Protein AF-A0A7S2JY33-F1 (afdb_monomer_lite)

pLDDT: mean 78.97, std 14.33, range [40.31, 98.12]

Sequence (262 aa):
VSPFSGVVLLSASGQREHLEPSTPASWEGSLAGTAASGVLSAPPLSSSAGCVPLVQDSLKGRVLLAPRGSCSVAQQALDAQAAGAVGLVAIDAADAVPPKVLPLDPGLEAPRIPAFLVGADAGMALYDRVLAGEEVQAELSWAPLEIWDRRGSISVRNAGRAALAWSAEGLYAAAWPGSGAAAEPELEWATMADDSEITSFRASRANDEHVQKRLPFIFPFFGQEFEDVSISSNGYLTFDTGYEGAFVNQGIPSTAGPKGVV

Secondary structure (DSSP, 8-state):
-----EEEEE-TT--EEEESSEEEBTTGGGSSSSEEEEEEEPPPGGGTTTTSPPPTTTTTT-EEEEE--SS-HHHHHHHHHHTT-SEEEEEPSS--SSPPPBPPPTTSPPPSS-EEEE-HHHHHHHHHHHHTT---EEEEE-PPEEEEETTEEEEE---SSS------SS-SEEE-TTS-PPPPPP-------GGG----S-TT--TT-EEEEEEEEEEEETTEEEEEEEEETTS-EE--SS-----S--PSS-SSSSPSB-

Structure (mmCIF, N/CA/C/O backbone):
data_AF-A0A7S2JY33-F1
#
_entry.id   AF-A0A7S2JY33-F1
#
loop_
_atom_site.group_PDB
_atom_site.id
_atom_site.type_symbol
_atom_site.label_atom_id
_atom_site.label_alt_id
_atom_site.label_comp_id
_atom_site.label_asym_id
_atom_site.label_entity_id
_atom_site.label_seq_id
_atom_site.pdbx_PDB_ins_code
_atom_site.Cartn_x
_atom_site.Cartn_y
_atom_site.Cartn_z
_atom_site.occupancy
_atom_site.B_iso_or_equiv
_atom_site.auth_seq_id
_atom_site.auth_comp_id
_atom_site.auth_asym_id
_atom_site.auth_atom_id
_atom_site.pdbx_PDB_model_num
ATOM 1 N N . VAL A 1 1 ? 4.221 -16.881 -2.965 1.00 40.31 1 VAL A N 1
ATOM 2 C CA . VAL A 1 1 ? 3.829 -15.642 -2.255 1.00 40.31 1 VAL A CA 1
ATOM 3 C C . VAL A 1 1 ? 3.230 -14.719 -3.301 1.00 40.31 1 VAL A C 1
ATOM 5 O O . VAL A 1 1 ? 3.843 -14.580 -4.351 1.00 40.31 1 VAL A O 1
ATOM 8 N N . SER A 1 2 ? 1.992 -14.255 -3.111 1.00 40.44 2 SER A N 1
ATOM 9 C CA . SER A 1 2 ? 1.303 -13.437 -4.120 1.00 40.44 2 SER A CA 1
ATOM 10 C C . SER A 1 2 ? 1.897 -12.020 -4.116 1.00 40.44 2 SER A C 1
ATOM 12 O O . SER A 1 2 ? 1.997 -11.446 -3.031 1.00 40.44 2 SER A O 1
ATOM 14 N N . PRO A 1 3 ? 2.307 -11.462 -5.269 1.00 52.84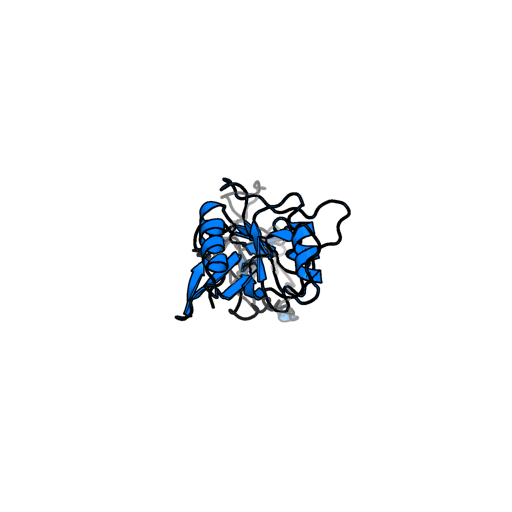 3 PRO A N 1
ATOM 15 C CA . PRO A 1 3 ? 2.913 -10.138 -5.376 1.00 52.84 3 PRO A CA 1
ATOM 16 C C . PRO A 1 3 ? 1.845 -9.042 -5.320 1.00 52.84 3 PRO A C 1
ATOM 18 O O . PRO A 1 3 ? 1.580 -8.375 -6.317 1.00 52.84 3 PRO A O 1
ATOM 21 N N . PHE A 1 4 ? 1.156 -8.898 -4.191 1.00 58.06 4 PHE A N 1
ATOM 22 C CA . PHE A 1 4 ? 0.106 -7.892 -4.066 1.00 58.06 4 PHE A CA 1
ATOM 23 C C . PHE A 1 4 ? 0.599 -6.675 -3.289 1.00 58.06 4 PHE A C 1
ATOM 25 O O . PHE A 1 4 ? 1.331 -6.799 -2.309 1.00 58.06 4 PHE A O 1
ATOM 32 N N . SER A 1 5 ? 0.153 -5.503 -3.731 1.00 69.69 5 SER A N 1
ATOM 33 C CA . SER A 1 5 ? 0.064 -4.309 -2.899 1.00 69.69 5 SER A CA 1
ATOM 34 C C . SER A 1 5 ? -1.418 -4.089 -2.612 1.00 69.69 5 SER A C 1
ATOM 36 O O . SER A 1 5 ? -2.229 -4.267 -3.522 1.00 69.69 5 SER A O 1
ATOM 38 N N . GLY A 1 6 ? -1.771 -3.804 -1.360 1.00 82.06 6 GLY A N 1
ATOM 39 C CA . GLY A 1 6 ? -3.163 -3.707 -0.921 1.00 82.06 6 GLY A CA 1
ATOM 40 C C . GLY A 1 6 ? -3.440 -4.437 0.389 1.00 82.06 6 GLY A C 1
ATOM 41 O O . GLY A 1 6 ? -2.522 -4.777 1.143 1.00 82.06 6 GLY A O 1
ATOM 42 N N . VAL A 1 7 ? -4.724 -4.690 0.636 1.00 87.19 7 VAL A N 1
ATOM 43 C CA . VAL A 1 7 ? -5.223 -5.389 1.828 1.00 87.19 7 VAL A CA 1
ATOM 44 C C . VAL A 1 7 ? -5.711 -6.784 1.442 1.00 87.19 7 VAL A C 1
ATOM 46 O O . VAL A 1 7 ? -6.543 -6.937 0.549 1.00 87.19 7 VAL A O 1
ATOM 49 N N . VAL A 1 8 ? -5.216 -7.809 2.134 1.00 88.12 8 VAL A N 1
ATOM 50 C CA . VAL A 1 8 ? -5.680 -9.197 1.998 1.00 88.12 8 VAL A CA 1
ATOM 51 C C . VAL A 1 8 ? -6.229 -9.688 3.324 1.00 88.12 8 VAL A C 1
ATOM 53 O O . VAL A 1 8 ? -5.592 -9.546 4.364 1.00 88.12 8 VAL A O 1
ATOM 56 N N . LEU A 1 9 ? -7.403 -10.302 3.271 1.00 89.44 9 LEU A N 1
ATOM 57 C CA . LEU A 1 9 ? -8.039 -10.986 4.383 1.00 89.44 9 LEU A CA 1
ATOM 58 C C . LEU A 1 9 ? -7.676 -12.469 4.337 1.00 89.44 9 LEU A C 1
ATOM 60 O O . LEU A 1 9 ? -7.688 -13.106 3.280 1.00 89.44 9 LEU A O 1
ATOM 64 N N . LEU A 1 10 ? -7.361 -13.023 5.500 1.00 86.31 10 LEU A N 1
ATOM 65 C CA . LEU A 1 10 ? -7.087 -14.437 5.704 1.00 86.31 10 LEU A CA 1
ATOM 66 C C . LEU A 1 10 ? -8.246 -15.032 6.501 1.00 86.31 10 LEU A C 1
ATOM 68 O O . LEU A 1 10 ? -8.455 -14.692 7.665 1.00 86.31 10 LEU A O 1
ATOM 72 N N . SER A 1 11 ? -9.002 -15.928 5.868 1.00 73.94 11 SER A N 1
ATOM 73 C CA . SER A 1 11 ? -10.021 -16.710 6.573 1.00 73.94 11 SER A CA 1
ATOM 74 C C . SER A 1 11 ? -9.378 -17.739 7.508 1.00 73.94 11 SER A C 1
ATOM 76 O O . SER A 1 11 ? -8.235 -18.155 7.303 1.00 73.94 11 SER A O 1
ATOM 78 N N . ALA A 1 12 ? -10.153 -18.259 8.464 1.00 71.38 12 ALA A N 1
ATOM 79 C CA . ALA A 1 12 ? -9.728 -19.365 9.329 1.00 71.38 12 ALA A CA 1
ATOM 80 C C . ALA A 1 12 ? -9.315 -20.636 8.552 1.00 71.38 12 ALA A C 1
ATOM 82 O O . ALA A 1 12 ? -8.543 -21.448 9.052 1.00 71.38 12 ALA A O 1
ATOM 83 N N . SER A 1 13 ? -9.803 -20.801 7.315 1.00 73.12 13 SER A N 1
ATOM 84 C CA . SER A 1 13 ? -9.448 -21.916 6.423 1.00 73.12 13 SER A CA 1
ATOM 85 C C . SER A 1 13 ? -8.157 -21.691 5.620 1.00 73.12 13 SER A C 1
ATOM 87 O O . SER A 1 13 ? -7.746 -22.559 4.853 1.00 73.12 13 SER A O 1
ATOM 89 N N . GLY A 1 14 ? -7.526 -20.520 5.758 1.00 69.38 14 GLY A N 1
ATOM 90 C CA . GLY A 1 14 ? -6.346 -20.124 4.988 1.00 69.38 14 GLY A CA 1
ATOM 91 C C . GLY A 1 14 ? -6.652 -19.581 3.588 1.00 69.38 14 GLY A C 1
ATOM 92 O O . GLY A 1 14 ? -5.720 -19.219 2.868 1.00 69.38 14 GLY A O 1
ATOM 93 N N . GLN A 1 15 ? -7.928 -19.485 3.188 1.00 75.88 15 GLN A N 1
ATOM 94 C CA . GLN A 1 15 ? -8.296 -18.773 1.960 1.00 75.88 15 GLN A CA 1
ATOM 95 C C . GLN A 1 15 ? -7.958 -17.285 2.071 1.00 75.88 15 GLN A C 1
ATOM 97 O O . GLN A 1 15 ? -8.225 -16.660 3.101 1.00 75.88 15 GLN A O 1
ATOM 102 N N . ARG A 1 16 ? -7.384 -16.758 0.985 1.00 80.50 16 ARG A N 1
ATOM 103 C CA . ARG A 1 16 ? -7.005 -15.358 0.794 1.00 80.50 16 ARG A CA 1
ATOM 104 C C . ARG A 1 16 ? -8.086 -14.637 -0.004 1.00 80.50 16 ARG A C 1
ATOM 106 O O . ARG A 1 16 ? -8.400 -15.062 -1.113 1.00 80.50 16 ARG A O 1
ATOM 113 N N . GLU A 1 17 ? -8.599 -13.544 0.539 1.00 84.50 17 GLU A N 1
ATOM 114 C CA . GLU A 1 17 ? -9.554 -12.648 -0.117 1.00 84.50 17 GLU A CA 1
ATOM 115 C C . GLU A 1 17 ? -8.919 -11.260 -0.239 1.00 84.50 17 GLU A C 1
ATOM 117 O O . GLU A 1 17 ? -8.452 -10.700 0.748 1.00 84.50 17 GLU A O 1
ATOM 122 N N . HIS A 1 18 ? -8.858 -10.708 -1.449 1.00 82.38 18 HIS A N 1
ATOM 123 C CA . HIS A 1 18 ? -8.354 -9.351 -1.661 1.00 82.38 18 HIS A CA 1
ATOM 124 C C . HIS A 1 18 ? -9.473 -8.344 -1.404 1.00 82.38 18 HIS A C 1
ATOM 126 O O . HIS A 1 18 ? -10.561 -8.481 -1.962 1.00 82.38 18 HIS A O 1
ATOM 132 N N . LEU A 1 19 ? -9.197 -7.334 -0.581 1.00 84.50 19 LEU A N 1
ATOM 133 C CA . LEU A 1 19 ? -10.152 -6.277 -0.283 1.00 84.50 19 LEU A CA 1
ATOM 134 C C . LEU A 1 19 ? -9.947 -5.125 -1.266 1.00 84.50 19 LEU A C 1
ATOM 136 O O . LEU A 1 19 ? -8.990 -4.363 -1.154 1.00 84.50 19 LEU A O 1
ATOM 140 N N . GLU A 1 20 ? -10.849 -5.036 -2.237 1.00 75.44 20 GLU A N 1
ATOM 141 C CA . GLU A 1 20 ? -10.688 -4.211 -3.430 1.00 75.44 20 GLU A CA 1
ATOM 142 C C . GLU A 1 20 ? -11.884 -3.260 -3.635 1.00 75.44 20 GLU A C 1
ATOM 144 O O . GLU A 1 20 ? -13.029 -3.696 -3.495 1.00 75.44 20 GLU A O 1
ATOM 149 N N . PRO A 1 21 ? -11.661 -1.977 -3.993 1.00 75.81 21 PRO A N 1
ATOM 150 C CA . PRO A 1 21 ? -10.363 -1.320 -4.136 1.00 75.81 21 PRO A CA 1
ATOM 151 C C . PRO A 1 21 ? -9.684 -1.013 -2.809 1.00 75.81 21 PRO A C 1
ATOM 153 O O . PRO A 1 21 ? -10.345 -0.576 -1.874 1.00 75.81 21 PRO A O 1
ATOM 156 N N . SER A 1 22 ? -8.359 -1.178 -2.767 1.00 82.56 22 SER A N 1
ATOM 157 C CA . SER A 1 22 ? -7.495 -0.714 -1.679 1.00 82.56 22 SER A CA 1
ATOM 158 C C . SER A 1 22 ? -6.464 0.302 -2.187 1.00 82.56 22 SER A C 1
ATOM 160 O O . SER A 1 22 ? -5.713 0.048 -3.125 1.00 82.56 22 SER A O 1
ATOM 162 N N . THR A 1 23 ? -6.437 1.495 -1.585 1.00 85.75 23 THR A N 1
ATOM 163 C CA . THR A 1 23 ? -5.511 2.581 -1.951 1.00 85.75 23 THR A CA 1
ATOM 164 C C . THR A 1 23 ? -4.565 2.885 -0.795 1.00 85.75 23 THR A C 1
ATOM 166 O O . THR A 1 23 ? -5.047 3.246 0.279 1.00 85.75 23 THR A O 1
ATOM 169 N N . PRO A 1 24 ? -3.238 2.768 -0.980 1.00 87.50 24 PRO A N 1
ATOM 170 C CA . PRO A 1 24 ? -2.278 3.069 0.074 1.00 87.50 24 PRO A CA 1
ATOM 171 C C . PRO A 1 24 ? -2.268 4.558 0.419 1.00 87.50 24 PRO A C 1
ATOM 173 O O . PRO A 1 24 ? -2.564 5.420 -0.419 1.00 87.50 24 PRO A O 1
ATOM 176 N N . ALA A 1 25 ? -1.865 4.866 1.646 1.00 89.62 25 ALA A N 1
ATOM 177 C CA . ALA A 1 25 ? -1.633 6.234 2.060 1.00 89.62 25 ALA A CA 1
ATOM 178 C C . ALA A 1 25 ? -0.378 6.862 1.446 1.00 89.62 25 ALA A C 1
ATOM 180 O O . ALA A 1 25 ? 0.572 6.188 1.046 1.00 89.62 25 ALA A O 1
ATOM 181 N N . SER A 1 26 ? -0.350 8.193 1.363 1.00 87.75 26 SER A N 1
ATOM 182 C CA . SER A 1 26 ? 0.774 8.902 0.741 1.00 87.75 26 SER A CA 1
ATOM 183 C C . SER A 1 26 ? 2.081 8.770 1.529 1.00 87.75 26 SER A C 1
ATOM 185 O O . SER A 1 26 ? 3.147 9.013 0.973 1.00 87.75 26 SER A O 1
ATOM 187 N N . TRP A 1 27 ? 2.016 8.412 2.816 1.00 88.56 27 TRP A N 1
ATOM 188 C CA . TRP A 1 27 ? 3.192 8.247 3.676 1.00 88.56 27 TRP A CA 1
ATOM 189 C C . TRP A 1 27 ? 3.783 6.830 3.656 1.00 88.56 27 TRP A C 1
ATOM 191 O O . TRP A 1 27 ? 4.872 6.644 4.197 1.00 88.56 27 TRP A O 1
ATOM 201 N N . GLU A 1 28 ? 3.152 5.851 2.991 1.00 85.44 28 GLU A N 1
ATOM 202 C CA . GLU A 1 28 ? 3.646 4.460 2.933 1.00 85.44 28 GLU A CA 1
ATOM 203 C C . GLU A 1 28 ? 5.092 4.361 2.426 1.00 85.44 28 GLU A C 1
ATOM 205 O O . GLU A 1 28 ? 5.865 3.525 2.881 1.00 85.44 28 GLU A O 1
ATOM 210 N N . GLY A 1 29 ? 5.488 5.245 1.503 1.00 78.94 29 GLY A N 1
ATOM 211 C CA . GLY A 1 29 ? 6.852 5.286 0.964 1.00 78.94 29 GLY A CA 1
ATOM 212 C C . GLY A 1 29 ? 7.935 5.647 1.989 1.00 78.94 29 GLY A C 1
ATOM 213 O O . GLY A 1 29 ? 9.113 5.497 1.690 1.00 78.94 29 GLY A O 1
ATOM 214 N N . SER A 1 30 ? 7.551 6.123 3.176 1.00 83.38 30 SER A N 1
ATOM 215 C CA . SER A 1 30 ? 8.470 6.473 4.267 1.00 83.38 30 SER A CA 1
ATOM 216 C C . SER A 1 30 ? 8.556 5.407 5.364 1.00 83.38 30 SER A C 1
ATOM 218 O O . SER A 1 30 ? 9.368 5.535 6.281 1.00 83.38 30 SER A O 1
ATOM 220 N N . LEU A 1 31 ? 7.725 4.363 5.290 1.00 86.81 31 LEU A N 1
ATOM 221 C CA . LEU A 1 31 ? 7.658 3.331 6.316 1.00 86.81 31 LEU A CA 1
ATOM 222 C C . LEU A 1 31 ? 8.830 2.356 6.216 1.00 86.81 31 LEU A C 1
ATOM 224 O O . LEU A 1 31 ? 9.295 2.008 5.132 1.00 86.81 31 LEU A O 1
ATOM 228 N N . ALA A 1 32 ? 9.272 1.867 7.373 1.00 83.00 32 ALA A N 1
ATOM 229 C CA . ALA A 1 32 ? 10.214 0.762 7.435 1.00 83.00 32 ALA A CA 1
ATOM 230 C C . ALA A 1 32 ? 9.501 -0.564 7.126 1.00 83.00 32 ALA A C 1
ATOM 232 O O . ALA A 1 32 ? 8.416 -0.829 7.641 1.00 83.00 32 ALA A O 1
ATOM 233 N N . GLY A 1 33 ? 10.144 -1.423 6.335 1.00 83.69 33 GLY A N 1
ATOM 234 C CA . GLY A 1 33 ? 9.564 -2.695 5.906 1.00 83.69 33 GLY A CA 1
ATOM 235 C C . GLY A 1 33 ? 8.610 -2.540 4.722 1.00 83.69 33 GLY A C 1
ATOM 236 O O . GLY A 1 33 ? 8.590 -1.513 4.049 1.00 83.69 33 GLY A O 1
ATOM 237 N N . THR A 1 34 ? 7.864 -3.603 4.432 1.00 82.25 34 THR A N 1
ATOM 238 C CA . THR A 1 34 ? 7.032 -3.704 3.220 1.00 82.25 34 THR A CA 1
ATOM 239 C C . THR A 1 34 ? 5.663 -4.339 3.442 1.00 82.25 34 THR A C 1
ATOM 241 O O . THR A 1 34 ? 4.834 -4.341 2.529 1.00 82.25 34 THR A O 1
ATOM 244 N N . ALA A 1 35 ? 5.429 -4.893 4.632 1.00 87.56 35 ALA A N 1
ATOM 245 C CA . ALA A 1 35 ? 4.169 -5.507 5.002 1.00 87.56 35 ALA A CA 1
ATOM 246 C C . ALA A 1 35 ? 3.955 -5.483 6.522 1.00 87.56 35 ALA A C 1
ATOM 248 O O . ALA A 1 35 ? 4.910 -5.472 7.302 1.00 87.56 35 ALA A O 1
ATOM 249 N N . ALA A 1 36 ? 2.690 -5.520 6.931 1.00 92.50 36 ALA A N 1
ATOM 250 C CA . ALA A 1 36 ? 2.254 -5.679 8.311 1.00 92.50 36 ALA A CA 1
ATOM 251 C C . ALA A 1 36 ? 1.034 -6.599 8.358 1.00 92.50 36 ALA A C 1
ATOM 253 O O . ALA A 1 36 ? 0.263 -6.685 7.404 1.00 92.50 36 ALA A O 1
ATOM 254 N N . SER A 1 37 ? 0.837 -7.282 9.480 1.00 93.38 37 SER A N 1
ATOM 255 C CA . SER A 1 37 ? -0.290 -8.193 9.647 1.00 93.38 37 SER A CA 1
ATOM 256 C C . SER A 1 37 ? -0.829 -8.143 11.064 1.00 93.38 37 SER A C 1
ATOM 258 O O . SER A 1 37 ? -0.050 -8.107 12.015 1.00 93.38 37 SER A O 1
ATOM 260 N N . GLY A 1 38 ? -2.146 -8.225 11.209 1.00 95.38 38 GLY A N 1
ATOM 261 C CA . GLY A 1 38 ? -2.814 -8.311 12.503 1.00 95.38 38 GLY A CA 1
ATOM 262 C C . GLY A 1 38 ? -4.287 -8.671 12.352 1.00 95.38 38 GLY A C 1
ATOM 263 O O . GLY A 1 38 ? -4.851 -8.587 11.260 1.00 95.38 38 GLY A O 1
ATOM 264 N N . VAL A 1 39 ? -4.910 -9.071 13.457 1.00 96.81 39 VAL A N 1
ATOM 265 C CA . VAL A 1 39 ? -6.365 -9.260 13.512 1.00 96.81 39 VAL A CA 1
ATOM 266 C C . VAL A 1 39 ? -7.038 -7.892 13.413 1.00 96.81 39 VAL A C 1
ATOM 268 O O . VAL A 1 39 ? -6.603 -6.937 14.067 1.00 96.81 39 VAL A O 1
ATOM 271 N N . LEU A 1 40 ? -8.079 -7.795 12.588 1.00 96.81 40 LEU A N 1
ATOM 272 C CA . LEU A 1 40 ? -8.886 -6.591 12.444 1.00 96.81 40 LEU A CA 1
ATOM 273 C C . LEU A 1 40 ? -9.650 -6.310 13.736 1.00 96.81 40 LEU A C 1
ATOM 275 O O . LEU A 1 40 ? -10.220 -7.204 14.359 1.00 96.81 40 LEU A O 1
ATOM 279 N N . SER A 1 41 ? -9.678 -5.044 14.130 1.00 96.50 41 SER A N 1
ATOM 280 C CA . SER A 1 41 ? -10.440 -4.577 15.280 1.00 96.50 41 SER A CA 1
ATOM 281 C C . SER A 1 41 ? -11.206 -3.325 14.902 1.00 96.50 41 SER A C 1
ATOM 283 O O . SER A 1 41 ? -10.612 -2.366 14.413 1.00 96.50 41 SER A O 1
ATOM 285 N N . ALA A 1 42 ? -12.510 -3.318 15.164 1.00 94.56 42 ALA A N 1
ATOM 286 C CA . ALA A 1 42 ? -13.300 -2.098 15.102 1.00 94.56 42 ALA A CA 1
ATOM 287 C C . ALA A 1 42 ? -12.953 -1.191 16.298 1.00 94.56 42 ALA A C 1
ATOM 289 O O . ALA A 1 42 ? -12.643 -1.697 17.386 1.00 94.56 42 ALA A O 1
ATOM 290 N N . PRO A 1 43 ? -12.993 0.140 16.137 1.00 90.75 43 PRO A N 1
ATOM 291 C CA . PRO A 1 43 ? -12.821 1.043 17.256 1.00 90.75 43 PRO A CA 1
ATOM 292 C C . PRO A 1 43 ? -14.068 1.019 18.162 1.00 90.75 43 PRO A C 1
ATOM 294 O O . PRO A 1 43 ? -15.176 0.737 17.695 1.00 90.75 43 PRO A O 1
ATOM 297 N N . PRO A 1 44 ? -13.946 1.373 19.453 1.00 85.12 44 PRO A N 1
ATOM 298 C CA . PRO A 1 44 ? -15.107 1.543 20.321 1.00 85.12 44 PRO A CA 1
ATOM 299 C C . PRO A 1 44 ? -16.075 2.584 19.744 1.00 85.12 44 PRO A C 1
ATOM 301 O O . PRO A 1 44 ? -15.632 3.625 19.258 1.00 85.12 44 PRO A O 1
ATOM 304 N N . LEU A 1 45 ? -17.390 2.373 19.866 1.00 79.12 45 LEU A N 1
ATOM 305 C CA . LEU A 1 45 ? -18.407 3.313 19.357 1.00 79.12 45 LEU A CA 1
ATOM 306 C C . LEU A 1 45 ? -18.216 4.752 19.877 1.00 79.12 45 LEU A C 1
ATOM 308 O O . LEU A 1 45 ? -18.493 5.718 19.172 1.00 79.12 45 LEU A O 1
ATOM 312 N N . SER A 1 46 ? -17.683 4.903 21.092 1.00 78.31 46 SER A N 1
ATOM 313 C CA . SER A 1 46 ? -17.390 6.193 21.728 1.00 78.31 46 SER A CA 1
ATOM 314 C C . SER A 1 46 ? -16.247 6.980 21.080 1.00 78.31 46 SER A C 1
ATOM 316 O O . SER A 1 46 ? -16.075 8.157 21.378 1.00 78.31 46 SER A O 1
ATOM 318 N N . SER A 1 47 ? -15.446 6.349 20.222 1.00 79.81 47 SER A N 1
ATOM 319 C CA . SER A 1 47 ? -14.266 6.966 19.604 1.00 79.81 47 SER A CA 1
ATOM 320 C C . SER A 1 47 ? -14.565 7.744 18.320 1.00 79.81 47 SER A C 1
ATOM 322 O O . SER A 1 47 ? -13.643 8.262 17.695 1.00 79.81 47 SER A O 1
ATOM 324 N N . SER A 1 48 ? -15.831 7.803 17.889 1.00 82.50 48 SER A N 1
ATOM 325 C CA . SER A 1 48 ? -16.233 8.470 16.644 1.00 82.50 48 SER A CA 1
ATOM 326 C C . SER A 1 48 ? -15.425 7.982 15.428 1.00 82.50 48 SER A C 1
ATOM 328 O O . SER A 1 48 ? -14.845 8.780 14.693 1.00 82.50 48 SER A O 1
ATOM 330 N N . ALA A 1 49 ? -15.370 6.656 15.252 1.00 87.56 49 ALA A N 1
ATOM 331 C CA . ALA A 1 49 ? -14.574 5.968 14.231 1.00 87.56 49 ALA A CA 1
ATOM 332 C C . ALA A 1 49 ? -13.052 6.184 14.362 1.00 87.56 49 ALA A C 1
ATOM 334 O O . ALA A 1 49 ? -12.351 6.349 13.370 1.00 87.56 49 ALA A O 1
ATOM 335 N N . GLY A 1 50 ? -12.524 6.195 15.590 1.00 88.00 50 GLY A N 1
ATOM 336 C CA . GLY A 1 50 ? -11.088 6.383 15.831 1.00 88.00 50 GLY A CA 1
ATOM 337 C C . GLY A 1 50 ? -10.602 7.827 15.688 1.00 88.00 50 GLY A C 1
ATOM 338 O O . GLY A 1 50 ? -9.417 8.040 15.485 1.00 88.00 50 GLY A O 1
ATOM 339 N N . CYS A 1 51 ? -11.505 8.806 15.783 1.00 91.25 51 CYS A N 1
ATOM 340 C CA . CYS A 1 51 ? -11.182 10.239 15.771 1.00 91.25 51 CYS A CA 1
ATOM 341 C C . CYS A 1 51 ? -11.029 10.859 17.163 1.00 91.25 51 CYS A C 1
ATOM 343 O O . CYS A 1 51 ? -10.861 12.070 17.301 1.00 91.25 51 CYS A O 1
ATOM 345 N N . VAL A 1 52 ? -11.147 10.036 18.196 1.00 91.00 52 VAL A N 1
ATOM 346 C CA . VAL A 1 52 ? -10.837 10.378 19.579 1.00 91.00 52 VAL A CA 1
ATOM 347 C C . VAL A 1 52 ? -9.701 9.455 20.010 1.00 91.00 52 VAL A C 1
ATOM 349 O O . VAL A 1 52 ? -9.748 8.274 19.641 1.00 91.00 52 VAL A O 1
ATOM 352 N N . PRO A 1 53 ? -8.732 9.944 20.811 1.00 92.06 53 PRO A N 1
ATOM 353 C CA . PRO A 1 53 ? -7.648 9.121 21.320 1.00 92.06 53 PRO A CA 1
ATOM 354 C C . PRO A 1 53 ? -8.157 7.796 21.881 1.00 92.06 53 PRO A C 1
ATOM 356 O O . PRO A 1 53 ? -9.033 7.747 22.751 1.00 92.06 53 PRO A O 1
ATOM 359 N N . LEU A 1 54 ? -7.611 6.715 21.341 1.00 94.00 54 LEU A N 1
ATOM 360 C CA . LEU A 1 54 ? -7.940 5.362 21.750 1.00 94.00 54 LEU A CA 1
ATOM 361 C C . LEU A 1 54 ? -7.186 5.013 23.036 1.00 94.00 54 LEU A C 1
ATOM 363 O O . LEU A 1 54 ? -6.119 5.553 23.327 1.00 94.00 54 LEU A O 1
ATOM 367 N N . VAL A 1 55 ? -7.752 4.096 23.825 1.00 94.25 55 VAL A N 1
ATOM 368 C CA . VAL A 1 55 ? -7.113 3.639 25.064 1.00 94.25 55 VAL A CA 1
ATOM 369 C C . VAL A 1 55 ? -5.750 3.033 24.724 1.00 94.25 55 VAL A C 1
ATOM 371 O O . VAL A 1 55 ? -5.637 2.234 23.791 1.00 94.25 55 VAL A O 1
ATOM 374 N N . GLN A 1 56 ? -4.721 3.409 25.482 1.00 93.56 56 GLN A N 1
ATOM 375 C CA . GLN A 1 56 ? -3.367 2.899 25.291 1.00 93.56 56 GLN A CA 1
ATOM 376 C C . GLN A 1 56 ? -3.355 1.361 25.276 1.00 93.56 56 GLN A C 1
ATOM 378 O O . GLN A 1 56 ? -4.049 0.723 26.067 1.00 93.56 56 GLN A O 1
ATOM 383 N N . ASP A 1 57 ? -2.583 0.781 24.354 1.00 94.12 57 ASP A N 1
ATOM 384 C CA . ASP A 1 57 ? -2.447 -0.667 24.126 1.00 94.12 57 ASP A CA 1
ATOM 385 C C . ASP A 1 57 ? -3.739 -1.418 23.733 1.00 94.12 57 ASP A C 1
ATOM 387 O O . ASP A 1 57 ? -3.699 -2.634 23.531 1.00 94.12 57 ASP A O 1
ATOM 391 N N . SER A 1 58 ? -4.877 -0.735 23.551 1.00 94.38 58 SER A N 1
ATOM 392 C CA . SER A 1 58 ? -6.141 -1.384 23.157 1.00 94.38 58 SER A CA 1
ATOM 393 C C . SER A 1 58 ? -6.099 -2.045 21.776 1.00 94.38 58 SER A C 1
ATOM 395 O O . SER A 1 58 ? -6.903 -2.934 21.499 1.00 94.38 58 SER A O 1
ATOM 397 N N . LEU A 1 59 ? -5.145 -1.655 20.928 1.00 96.50 59 LEU A N 1
ATOM 398 C CA . LEU A 1 59 ? -4.932 -2.207 19.591 1.00 96.50 59 LEU A CA 1
ATOM 399 C C . LEU A 1 59 ? -3.575 -2.897 19.445 1.00 96.50 59 LEU A C 1
ATOM 401 O O . LEU A 1 59 ? -3.130 -3.122 18.323 1.00 96.50 59 LEU A O 1
ATOM 405 N N . LYS A 1 60 ? -2.905 -3.252 20.546 1.00 96.81 60 LYS A N 1
ATOM 406 C CA . LYS A 1 60 ? -1.562 -3.840 20.506 1.00 96.81 60 LYS A CA 1
ATOM 407 C C . LYS A 1 60 ? -1.487 -5.052 19.567 1.00 96.81 60 LYS A C 1
ATOM 409 O O . LYS A 1 60 ? -2.092 -6.089 19.832 1.00 96.81 60 LYS A O 1
ATOM 414 N N . GLY A 1 61 ? -0.723 -4.921 18.478 1.00 96.12 61 GLY A N 1
ATOM 415 C CA . GLY A 1 61 ? -0.544 -5.985 17.477 1.00 96.12 61 GLY A CA 1
ATOM 416 C C . GLY A 1 61 ? -1.738 -6.198 16.534 1.00 96.12 61 GLY A C 1
ATOM 417 O O . GLY A 1 61 ? -1.753 -7.168 15.778 1.00 96.12 61 GLY A O 1
ATOM 418 N N . ARG A 1 62 ? -2.748 -5.325 16.583 1.00 97.56 62 ARG A N 1
ATOM 419 C CA . ARG A 1 62 ? -3.974 -5.397 15.777 1.00 97.56 62 ARG A CA 1
ATOM 420 C C . ARG A 1 62 ? -3.974 -4.349 14.673 1.00 97.56 62 ARG A C 1
ATOM 422 O O . ARG A 1 62 ? -3.245 -3.360 14.729 1.00 97.56 62 ARG A O 1
ATOM 429 N N . VAL A 1 63 ? -4.812 -4.567 13.670 1.00 98.12 63 VAL A N 1
ATOM 430 C CA . VAL A 1 63 ? -5.065 -3.599 12.599 1.00 98.12 63 VAL A CA 1
ATOM 431 C C . VAL A 1 63 ? -6.395 -2.917 12.895 1.00 98.12 63 VAL A C 1
ATOM 433 O O . VAL A 1 63 ? -7.406 -3.591 13.095 1.00 98.12 63 VAL A O 1
ATOM 436 N N . LEU A 1 64 ? -6.406 -1.586 12.938 1.00 97.75 64 LEU A N 1
ATOM 437 C CA . LEU A 1 64 ? -7.656 -0.844 13.083 1.00 97.75 64 LEU A CA 1
ATOM 438 C C . LEU A 1 64 ? -8.448 -0.938 11.774 1.00 97.75 64 LEU A C 1
ATOM 440 O O . LEU A 1 64 ? -7.912 -0.617 10.720 1.00 97.75 64 LEU A O 1
ATOM 444 N N . LEU A 1 65 ? -9.718 -1.334 11.840 1.00 97.56 65 LEU A N 1
ATOM 445 C CA . LEU A 1 65 ? -10.680 -1.198 10.745 1.00 97.56 65 LEU A CA 1
ATOM 446 C C . LEU A 1 65 ? -11.705 -0.146 11.156 1.00 97.56 65 LEU A C 1
ATOM 448 O O . LEU A 1 65 ? -12.444 -0.370 12.112 1.00 97.56 65 LEU A O 1
ATOM 452 N N . ALA A 1 66 ? -11.759 0.990 10.468 1.00 96.38 66 ALA A N 1
ATOM 453 C CA . ALA A 1 66 ? -12.657 2.076 10.853 1.00 96.38 66 ALA A CA 1
ATOM 454 C C . ALA A 1 66 ? -13.247 2.795 9.634 1.00 96.38 66 ALA A C 1
ATOM 456 O O . ALA A 1 66 ? -12.525 3.048 8.668 1.00 96.38 66 ALA A O 1
ATOM 457 N N . PRO A 1 67 ? -14.531 3.191 9.671 1.00 94.94 67 PRO A N 1
ATOM 458 C CA . PRO A 1 67 ? -15.060 4.123 8.689 1.00 94.94 67 PRO A CA 1
ATOM 459 C C . PRO A 1 67 ? -14.425 5.502 8.828 1.00 94.94 67 PRO A C 1
ATOM 461 O O . PRO A 1 67 ? -13.846 5.852 9.860 1.00 94.94 67 PRO A O 1
ATOM 464 N N . ARG A 1 68 ? -14.534 6.320 7.781 1.00 90.31 68 ARG A N 1
ATOM 465 C CA . ARG A 1 68 ? -14.164 7.732 7.884 1.00 90.31 68 ARG A CA 1
ATOM 466 C C . ARG A 1 68 ? -15.004 8.420 8.958 1.00 90.31 68 ARG A C 1
ATOM 468 O O . ARG A 1 68 ? -16.232 8.392 8.913 1.00 90.31 68 ARG A O 1
ATOM 475 N N . GLY A 1 69 ? -14.320 9.044 9.911 1.00 85.31 69 GLY A N 1
ATOM 476 C CA . GLY A 1 69 ? -14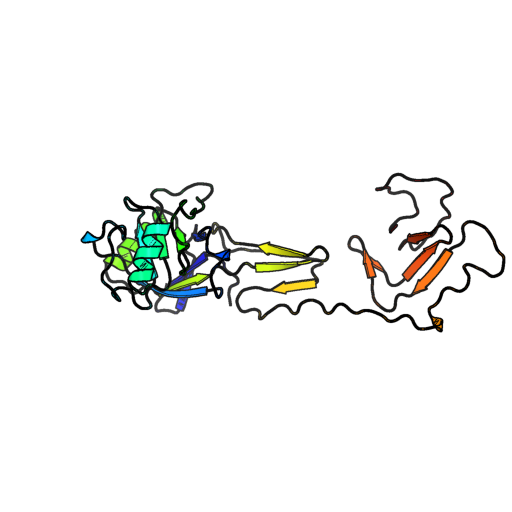.937 9.857 10.950 1.00 85.31 69 GLY A CA 1
ATOM 477 C C . GLY A 1 69 ? -14.887 11.355 10.643 1.00 85.31 69 GLY A C 1
ATOM 478 O O . GLY A 1 69 ? -14.710 11.789 9.506 1.00 85.31 69 GLY A O 1
ATOM 479 N N . SER A 1 70 ? -15.028 12.156 11.698 1.00 88.75 70 SER A N 1
ATOM 480 C CA . SER A 1 70 ? -14.954 13.623 11.654 1.00 88.75 70 SER A CA 1
ATOM 481 C C . SER A 1 70 ? -13.533 14.176 11.490 1.00 88.75 70 SER A C 1
ATOM 483 O O . SER A 1 70 ? -13.364 15.371 11.263 1.00 88.75 70 SER A O 1
ATOM 485 N N . CYS A 1 71 ? -12.520 13.330 11.651 1.00 91.56 71 CYS A N 1
ATOM 486 C CA . CYS A 1 71 ? -11.106 13.646 11.508 1.00 91.56 71 CYS A CA 1
ATOM 487 C C . CYS A 1 71 ? -10.549 13.080 10.194 1.00 91.56 71 CYS A C 1
ATOM 489 O O . CYS A 1 71 ? -11.226 12.361 9.454 1.00 91.56 71 CYS A O 1
ATOM 491 N N . SER A 1 72 ? -9.299 13.414 9.888 1.00 92.81 72 SER A N 1
ATOM 492 C CA . SER A 1 72 ? -8.605 12.844 8.743 1.00 92.81 72 SER A CA 1
ATOM 493 C C . SER A 1 72 ? -8.146 11.411 9.000 1.00 92.81 72 SER A C 1
ATOM 495 O O . SER A 1 72 ? -7.968 10.977 10.137 1.00 92.81 72 SER A O 1
ATOM 497 N N . VAL A 1 73 ? -7.888 10.678 7.918 1.00 93.69 73 VAL A N 1
ATOM 498 C CA . VAL A 1 73 ? -7.357 9.311 8.007 1.00 93.69 73 VAL A CA 1
ATOM 499 C C . VAL A 1 73 ? -5.931 9.298 8.571 1.00 93.69 73 VAL A C 1
ATOM 501 O O . VAL A 1 73 ? -5.565 8.370 9.285 1.00 93.69 73 VAL A O 1
ATOM 504 N N . ALA A 1 74 ? -5.138 10.346 8.319 1.00 94.94 74 ALA A N 1
ATOM 505 C CA . ALA A 1 74 ? -3.825 10.499 8.942 1.00 94.94 74 ALA A CA 1
ATOM 506 C C . ALA A 1 74 ? -3.941 10.618 10.470 1.00 94.94 74 ALA A C 1
ATOM 508 O O . ALA A 1 74 ? -3.207 9.945 11.191 1.00 94.94 74 ALA A O 1
ATOM 509 N N . GLN A 1 75 ? -4.911 11.391 10.970 1.00 95.06 75 GLN A N 1
ATOM 510 C CA . GLN A 1 75 ? -5.182 11.473 12.405 1.00 95.06 75 GLN A CA 1
ATOM 511 C C . GLN A 1 75 ? -5.652 10.125 12.976 1.00 95.06 75 GLN A C 1
ATOM 513 O O . GLN A 1 75 ? -5.113 9.686 13.989 1.00 95.06 75 GLN A O 1
ATOM 518 N N . GLN A 1 76 ? -6.564 9.416 12.294 1.00 95.31 76 GLN A N 1
ATOM 519 C CA . GLN A 1 76 ? -6.972 8.059 12.699 1.00 95.31 76 GLN A CA 1
ATOM 520 C C . GLN A 1 76 ? -5.767 7.113 12.809 1.00 95.31 76 GLN A C 1
ATOM 522 O O . GLN A 1 76 ? -5.682 6.323 13.748 1.00 95.31 76 GLN A O 1
ATOM 527 N N . ALA A 1 77 ? -4.818 7.193 11.871 1.00 96.31 77 ALA A N 1
ATOM 528 C CA . ALA A 1 77 ? -3.608 6.377 11.893 1.00 96.31 77 ALA A CA 1
ATOM 529 C C . ALA A 1 77 ? -2.693 6.728 13.077 1.00 96.31 77 ALA A C 1
ATOM 531 O O . ALA A 1 77 ? -2.140 5.822 13.700 1.00 96.31 77 ALA A O 1
ATOM 532 N N . LEU A 1 78 ? -2.560 8.010 13.433 1.00 96.19 78 LEU A N 1
ATOM 533 C CA . LEU A 1 78 ? -1.806 8.437 14.618 1.00 96.19 78 LEU A CA 1
ATOM 534 C C . LEU A 1 78 ? -2.454 7.939 15.917 1.00 96.19 78 LEU A C 1
ATOM 536 O O . LEU A 1 78 ? -1.750 7.420 16.786 1.00 96.19 78 LEU A O 1
ATOM 540 N N . ASP A 1 79 ? -3.779 8.034 16.033 1.00 95.75 79 ASP A N 1
ATOM 541 C CA . ASP A 1 79 ? -4.518 7.561 17.209 1.00 95.75 79 ASP A CA 1
ATOM 542 C C . ASP A 1 79 ? -4.470 6.028 17.330 1.00 95.75 79 ASP A C 1
ATOM 544 O O . ASP A 1 79 ? -4.252 5.487 18.418 1.00 95.75 79 ASP A O 1
ATOM 548 N N . ALA A 1 80 ? -4.584 5.312 16.208 1.00 96.94 80 ALA A N 1
ATOM 549 C CA . ALA A 1 80 ? -4.404 3.863 16.152 1.00 96.94 80 ALA A CA 1
ATOM 550 C C . ALA A 1 80 ? -2.982 3.451 16.557 1.00 96.94 80 ALA A C 1
ATOM 552 O O . ALA A 1 80 ? -2.799 2.544 17.372 1.00 96.94 80 ALA A O 1
ATOM 553 N N . GLN A 1 81 ? -1.972 4.143 16.027 1.00 97.00 81 GLN A N 1
ATOM 554 C CA . GLN A 1 81 ? -0.569 3.919 16.361 1.00 97.00 81 GLN A CA 1
ATOM 555 C C . GLN A 1 81 ? -0.306 4.132 17.855 1.00 97.00 81 GLN A C 1
ATOM 557 O O . GLN A 1 81 ? 0.373 3.317 18.478 1.00 97.00 81 GLN A O 1
ATOM 562 N N . ALA A 1 82 ? -0.853 5.197 18.447 1.00 96.50 82 ALA A N 1
ATOM 563 C CA . ALA A 1 82 ? -0.728 5.465 19.880 1.00 96.50 82 ALA A CA 1
ATOM 564 C C . ALA A 1 82 ? -1.372 4.361 20.743 1.00 96.50 82 ALA A C 1
ATOM 566 O O . ALA A 1 82 ? -0.902 4.077 21.844 1.00 96.50 82 ALA A O 1
ATOM 567 N N . ALA A 1 83 ? -2.400 3.686 20.223 1.00 97.19 83 ALA A N 1
ATOM 568 C CA . ALA A 1 83 ? -3.028 2.523 20.849 1.00 97.19 83 ALA A CA 1
ATOM 569 C C . ALA A 1 83 ? -2.301 1.189 20.593 1.00 97.19 83 ALA A C 1
ATOM 571 O O . ALA A 1 83 ? -2.777 0.143 21.040 1.00 97.19 83 ALA A O 1
ATOM 572 N N . GLY A 1 84 ? -1.163 1.202 19.892 1.00 97.31 84 GLY A N 1
ATOM 573 C CA . GLY A 1 84 ? -0.353 0.016 19.603 1.00 97.31 84 GLY A CA 1
ATOM 574 C C . GLY A 1 84 ? -0.761 -0.756 18.346 1.00 97.31 84 GLY A C 1
ATOM 575 O O . GLY A 1 84 ? -0.305 -1.891 18.168 1.00 97.31 84 GLY A O 1
ATOM 576 N N . ALA A 1 85 ? -1.606 -0.175 17.487 1.00 97.75 85 ALA A N 1
ATOM 577 C CA . ALA A 1 85 ? -1.958 -0.785 16.210 1.00 97.75 85 ALA A CA 1
ATOM 578 C C . ALA A 1 85 ? -0.723 -0.958 15.317 1.00 97.75 85 ALA A C 1
ATOM 580 O O . ALA A 1 85 ? 0.213 -0.163 15.361 1.00 97.75 85 ALA A O 1
ATOM 581 N N . VAL A 1 86 ? -0.751 -1.986 14.473 1.00 97.44 86 VAL A N 1
ATOM 582 C CA . VAL A 1 86 ? 0.290 -2.265 13.467 1.00 97.44 86 VAL A CA 1
ATOM 583 C C . VAL A 1 86 ? -0.128 -1.846 12.058 1.00 97.44 86 VAL A C 1
ATOM 585 O O . VAL A 1 86 ? 0.640 -2.019 11.119 1.00 97.44 86 VAL A O 1
ATOM 588 N N . GLY A 1 87 ? -1.338 -1.305 11.899 1.00 97.19 87 GLY A N 1
ATOM 589 C CA . GLY A 1 87 ? -1.859 -0.812 10.629 1.00 97.19 87 GLY A CA 1
ATOM 590 C C . GLY A 1 87 ? -3.287 -0.275 10.736 1.00 97.19 87 GLY A C 1
ATOM 591 O O . GLY A 1 87 ? -3.959 -0.465 11.755 1.00 97.19 87 GLY A O 1
ATOM 592 N N . LEU A 1 88 ? -3.744 0.373 9.667 1.00 97.50 88 LEU A N 1
ATOM 593 C CA . LEU A 1 88 ? -5.086 0.931 9.508 1.00 97.50 88 LEU A CA 1
ATOM 594 C C . LEU A 1 88 ? -5.702 0.507 8.167 1.00 97.50 88 LEU A C 1
ATOM 596 O O . LEU A 1 88 ? -5.095 0.636 7.107 1.00 97.50 88 LEU A O 1
ATOM 600 N N . VAL A 1 89 ? -6.954 0.075 8.208 1.00 96.81 89 VAL A N 1
ATOM 601 C CA . VAL A 1 89 ? -7.840 -0.037 7.050 1.00 96.81 89 VAL A CA 1
ATOM 602 C C . VAL A 1 89 ? -8.978 0.959 7.262 1.00 96.81 89 VAL A C 1
ATOM 604 O O . VAL A 1 89 ? -9.855 0.759 8.102 1.00 96.81 89 VAL A O 1
ATOM 607 N N . ALA A 1 90 ? -8.932 2.072 6.537 1.00 95.69 90 ALA A N 1
ATOM 608 C CA . ALA A 1 90 ? -9.955 3.107 6.564 1.00 95.69 90 ALA A CA 1
ATOM 609 C C . ALA A 1 90 ? -11.014 2.817 5.495 1.00 95.69 90 ALA A C 1
ATOM 611 O O . ALA A 1 90 ? -10.668 2.539 4.352 1.00 95.69 90 ALA A O 1
ATOM 612 N N . ILE A 1 91 ? -12.297 2.906 5.834 1.00 94.94 91 ILE A N 1
ATOM 613 C CA . ILE A 1 91 ? -13.405 2.665 4.896 1.00 94.94 91 ILE A CA 1
ATOM 614 C C . ILE A 1 91 ? -13.902 4.014 4.379 1.00 94.94 91 ILE A C 1
ATOM 616 O O . ILE A 1 91 ? -14.295 4.869 5.180 1.00 94.94 91 ILE A O 1
ATOM 620 N N . ASP A 1 92 ? -13.861 4.233 3.062 1.00 91.50 92 ASP A N 1
ATOM 621 C CA . ASP A 1 92 ? -14.330 5.486 2.460 1.00 91.50 92 ASP A CA 1
ATOM 622 C C . ASP A 1 92 ? -15.842 5.667 2.661 1.00 91.50 92 ASP A C 1
ATOM 624 O O . ASP A 1 92 ? -16.593 4.722 2.879 1.00 91.50 92 ASP A O 1
ATOM 628 N N . ALA A 1 93 ? -16.304 6.912 2.562 1.00 89.25 93 ALA A N 1
ATOM 629 C CA . ALA A 1 93 ? -17.724 7.239 2.683 1.00 89.25 93 ALA A CA 1
ATOM 630 C C . ALA A 1 93 ? -18.542 6.855 1.433 1.00 89.25 93 ALA A C 1
ATOM 632 O O . ALA A 1 93 ? -19.769 6.859 1.479 1.00 89.25 93 ALA A O 1
ATOM 633 N N . ALA A 1 94 ? -17.871 6.594 0.307 1.00 87.38 94 ALA A N 1
ATOM 634 C CA . ALA A 1 94 ? -18.475 6.159 -0.947 1.00 87.38 94 ALA A CA 1
ATOM 635 C C . ALA A 1 94 ? -17.422 5.495 -1.845 1.00 87.38 94 ALA A C 1
ATOM 637 O O . ALA A 1 94 ? -16.250 5.877 -1.806 1.00 87.38 94 ALA A O 1
ATOM 638 N N . ASP A 1 95 ? -17.853 4.585 -2.716 1.00 83.50 95 ASP A N 1
ATOM 639 C CA . ASP A 1 95 ? -16.996 3.962 -3.724 1.00 83.50 95 ASP A CA 1
ATOM 640 C C . ASP A 1 95 ? -16.624 4.947 -4.840 1.00 83.50 95 ASP A C 1
ATOM 642 O O . ASP A 1 95 ? -17.390 5.222 -5.767 1.00 83.50 95 ASP A O 1
ATOM 646 N N . ALA A 1 96 ? -15.427 5.525 -4.734 1.00 75.06 96 ALA A N 1
ATOM 647 C CA . ALA A 1 96 ? -14.919 6.499 -5.692 1.00 75.06 96 ALA A CA 1
ATOM 648 C C . ALA A 1 96 ? -14.280 5.843 -6.930 1.00 75.06 96 ALA A C 1
ATOM 650 O O . ALA A 1 96 ? -13.555 4.844 -6.855 1.00 75.06 96 ALA A O 1
ATOM 651 N N . VAL A 1 97 ? -14.502 6.461 -8.095 1.00 73.38 97 VAL A N 1
ATOM 652 C CA . VAL A 1 97 ? -13.905 6.060 -9.374 1.00 73.38 97 VAL A CA 1
ATOM 653 C C . VAL A 1 97 ? -13.281 7.284 -10.062 1.00 73.38 97 VAL A C 1
ATOM 655 O O . VAL A 1 97 ? -14.030 8.100 -10.595 1.00 73.38 97 VAL A O 1
ATOM 658 N N . PRO A 1 98 ? -11.938 7.426 -10.097 1.00 68.75 98 PRO A N 1
ATOM 659 C CA . PRO A 1 98 ? -10.917 6.536 -9.527 1.00 68.75 98 PRO A CA 1
ATOM 660 C C . PRO A 1 98 ? -10.884 6.549 -7.981 1.00 68.75 98 PRO A C 1
ATOM 662 O O . PRO A 1 98 ? -11.437 7.470 -7.375 1.00 68.75 98 PRO A O 1
ATOM 665 N N . PRO A 1 99 ? -10.241 5.550 -7.339 1.00 69.06 99 PRO A N 1
ATOM 666 C CA . PRO A 1 99 ? -10.049 5.535 -5.889 1.00 69.06 99 PRO A CA 1
ATOM 667 C C . PRO A 1 99 ? -9.327 6.794 -5.395 1.00 69.06 99 PRO A C 1
ATOM 669 O O . PRO A 1 99 ? -8.455 7.334 -6.082 1.00 69.06 99 PRO A O 1
ATOM 672 N N . LYS A 1 100 ? -9.687 7.273 -4.201 1.00 79.38 100 LYS A N 1
ATOM 673 C CA . LYS A 1 100 ? -9.060 8.460 -3.608 1.00 79.38 100 LYS A CA 1
ATOM 674 C C . LYS A 1 100 ? -7.716 8.092 -2.990 1.00 79.38 100 LYS A C 1
ATOM 676 O O . LYS A 1 100 ? -7.623 7.139 -2.226 1.00 79.38 100 LYS A O 1
ATOM 681 N N . VAL A 1 101 ? -6.700 8.907 -3.254 1.00 77.19 101 VAL A N 1
ATOM 682 C CA . VAL A 1 101 ? -5.437 8.853 -2.509 1.00 77.19 101 VAL A CA 1
ATOM 683 C C . VAL A 1 101 ? -5.660 9.448 -1.120 1.00 77.19 101 VAL A C 1
ATOM 685 O O . VAL A 1 101 ? -6.360 10.454 -0.990 1.00 77.19 101 VAL A O 1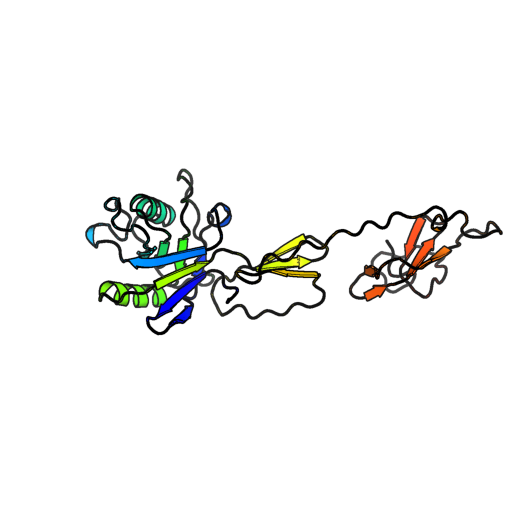
ATOM 688 N N . LEU A 1 102 ? -5.062 8.845 -0.091 1.00 82.88 102 LEU A N 1
ATOM 689 C CA . LEU A 1 102 ? -5.054 9.400 1.263 1.00 82.88 102 LEU A CA 1
ATOM 690 C C . LEU A 1 102 ? -3.848 10.332 1.437 1.00 82.88 102 LEU A C 1
ATOM 692 O O . LEU A 1 102 ? -2.721 9.834 1.498 1.00 82.88 102 LEU A O 1
ATOM 696 N N . PRO A 1 103 ? -4.044 11.659 1.509 1.00 85.06 103 PRO A N 1
ATOM 697 C CA . PRO A 1 103 ? -2.948 12.575 1.774 1.00 85.06 103 PRO A CA 1
ATOM 698 C C . PRO A 1 103 ? -2.568 12.568 3.260 1.00 85.06 103 PRO A C 1
ATOM 700 O O . PRO A 1 103 ? -3.419 12.396 4.133 1.00 85.06 103 PRO A O 1
ATOM 703 N N . LEU A 1 104 ? -1.291 12.824 3.540 1.00 87.62 104 LEU A N 1
ATOM 704 C CA . LEU A 1 104 ? -0.849 13.326 4.837 1.00 87.62 104 LEU A CA 1
ATOM 705 C C . LEU A 1 104 ? -1.303 14.784 4.978 1.00 87.62 104 LEU A C 1
ATOM 707 O O . LEU A 1 104 ? -1.017 15.601 4.098 1.00 87.62 104 LEU A O 1
ATOM 711 N N . ASP A 1 105 ? -1.991 15.122 6.069 1.00 88.44 105 ASP A N 1
ATOM 712 C CA . ASP A 1 105 ? -2.427 16.502 6.271 1.00 88.44 105 ASP A CA 1
ATOM 713 C C . ASP A 1 105 ? -1.246 17.426 6.592 1.00 88.44 105 ASP A C 1
ATOM 715 O O . ASP A 1 105 ? -0.343 17.050 7.349 1.00 88.44 105 ASP A O 1
ATOM 719 N N . PRO A 1 106 ? -1.260 18.671 6.085 1.00 87.44 106 PRO A N 1
ATOM 720 C CA . PRO A 1 106 ? -0.261 19.662 6.449 1.00 87.44 106 PRO A CA 1
ATOM 721 C C . PRO A 1 106 ? -0.203 19.877 7.967 1.00 87.44 106 PRO A C 1
ATOM 723 O O . PRO A 1 106 ? -1.204 20.211 8.597 1.00 87.44 106 PRO A O 1
ATOM 726 N N . GLY A 1 107 ? 0.991 19.734 8.544 1.00 87.62 107 GLY A N 1
ATOM 727 C CA . GLY A 1 107 ? 1.233 19.972 9.970 1.00 87.62 107 GLY A CA 1
ATOM 728 C C . GLY A 1 107 ? 1.017 18.762 10.883 1.00 87.62 107 GLY A C 1
ATOM 729 O O . GLY A 1 107 ? 1.304 18.878 12.073 1.00 87.62 107 GLY A O 1
ATOM 730 N N . LEU A 1 108 ? 0.578 17.614 10.355 1.00 90.00 108 LEU A N 1
ATOM 731 C CA . LEU A 1 108 ? 0.615 16.349 11.089 1.00 90.00 108 LEU A CA 1
ATOM 732 C C . LEU A 1 108 ? 1.954 15.636 10.888 1.00 90.00 108 LEU A C 1
ATOM 734 O O . LEU A 1 108 ? 2.557 15.683 9.814 1.00 90.00 108 LEU A O 1
ATOM 738 N N . GLU A 1 109 ? 2.412 14.950 11.935 1.00 92.44 109 GLU A N 1
ATOM 739 C CA . GLU A 1 109 ? 3.508 13.992 11.812 1.00 92.44 109 GLU A CA 1
ATOM 740 C C . GLU A 1 109 ? 3.063 12.827 10.918 1.00 92.44 109 GLU A C 1
ATOM 742 O O . GLU A 1 109 ? 1.920 12.373 11.001 1.00 92.44 109 GLU A O 1
ATOM 747 N N . ALA A 1 110 ? 3.964 12.334 10.068 1.00 93.12 110 ALA A N 1
ATOM 748 C CA . ALA A 1 110 ? 3.693 11.148 9.269 1.00 93.12 110 ALA A CA 1
ATOM 749 C C . ALA A 1 110 ? 3.477 9.928 10.191 1.00 93.12 110 ALA A C 1
ATOM 751 O O . ALA A 1 110 ? 4.353 9.624 11.011 1.00 93.12 110 ALA A O 1
ATOM 752 N N . PRO A 1 111 ? 2.350 9.201 10.067 1.00 95.62 111 PRO A N 1
ATOM 753 C CA . PRO A 1 111 ? 2.175 7.936 10.765 1.00 95.62 111 PRO A CA 1
ATOM 754 C C . PRO A 1 111 ? 3.281 6.943 10.386 1.00 95.62 111 PRO A C 1
ATOM 756 O O . PRO A 1 111 ? 3.738 6.899 9.246 1.00 95.62 111 PRO A O 1
ATOM 759 N N . ARG A 1 112 ? 3.696 6.118 11.349 1.00 95.75 112 ARG A N 1
ATOM 760 C CA . ARG A 1 112 ? 4.705 5.053 11.201 1.00 95.75 112 ARG A CA 1
ATOM 761 C C . ARG A 1 112 ? 4.078 3.666 11.057 1.00 95.75 112 ARG A C 1
ATOM 763 O O . ARG A 1 112 ? 4.774 2.662 11.188 1.00 95.75 112 ARG A O 1
ATOM 770 N N . ILE A 1 113 ? 2.773 3.613 10.813 1.00 96.06 113 ILE A N 1
ATOM 771 C CA . ILE A 1 113 ? 2.033 2.390 10.512 1.00 96.06 113 ILE A CA 1
ATOM 772 C C . ILE A 1 113 ? 1.421 2.497 9.113 1.00 96.06 113 ILE A C 1
ATOM 774 O O . ILE A 1 113 ? 1.057 3.605 8.696 1.00 96.06 113 ILE A O 1
ATOM 778 N N . PRO A 1 114 ? 1.282 1.367 8.404 1.00 95.12 114 PRO A N 1
ATOM 779 C CA . PRO A 1 114 ? 0.641 1.337 7.104 1.00 95.12 114 PRO A CA 1
ATOM 780 C C . PRO A 1 114 ? -0.852 1.644 7.199 1.00 95.12 114 PRO A C 1
ATOM 782 O O . PRO A 1 114 ? -1.528 1.203 8.132 1.00 95.12 114 PRO A O 1
ATOM 785 N N . ALA A 1 115 ? -1.381 2.358 6.213 1.00 94.62 115 ALA A N 1
ATOM 786 C CA . ALA A 1 115 ? -2.788 2.685 6.083 1.00 94.62 115 ALA A CA 1
ATOM 787 C C . ALA A 1 115 ? -3.290 2.511 4.645 1.00 94.62 115 ALA A C 1
ATOM 789 O O . ALA A 1 115 ? -2.673 2.971 3.683 1.00 94.62 115 ALA A O 1
ATOM 790 N N . PHE A 1 116 ? -4.463 1.895 4.511 1.00 93.19 116 PHE A N 1
ATOM 791 C CA . PHE A 1 116 ? -5.153 1.720 3.234 1.00 93.19 116 PHE A CA 1
ATOM 792 C C . PHE A 1 116 ? -6.576 2.264 3.313 1.00 93.19 116 PHE A C 1
ATOM 794 O O . PHE A 1 116 ? -7.285 2.000 4.281 1.00 93.19 116 PHE A O 1
ATOM 801 N N . LEU A 1 117 ? -7.006 2.991 2.282 1.00 91.44 117 LEU A N 1
ATOM 802 C CA . LEU A 1 117 ? -8.408 3.333 2.059 1.00 91.44 117 LEU A CA 1
ATOM 803 C C . LEU A 1 117 ? -9.069 2.232 1.244 1.00 91.44 117 LEU A C 1
ATOM 805 O O . LEU A 1 117 ? -8.572 1.899 0.168 1.00 91.44 117 LEU A O 1
ATOM 809 N N . VAL A 1 118 ? -10.199 1.723 1.716 1.00 91.25 118 VAL A N 1
ATOM 810 C CA . VAL A 1 118 ? -11.004 0.737 1.000 1.00 91.25 118 VAL A CA 1
ATOM 811 C C . VAL A 1 118 ? -12.368 1.286 0.616 1.00 91.25 118 VAL A C 1
ATOM 813 O O . VAL A 1 118 ? -12.851 2.252 1.213 1.00 91.25 118 VAL A O 1
ATOM 816 N N . GLY A 1 119 ? -12.970 0.671 -0.400 1.00 89.81 119 GLY A N 1
ATOM 817 C CA . GLY A 1 119 ? -14.321 0.985 -0.854 1.00 89.81 119 GLY A CA 1
ATOM 818 C C . GLY A 1 119 ? -15.383 0.875 0.246 1.00 89.81 119 GLY A C 1
ATOM 819 O O . GLY A 1 119 ? -15.222 0.110 1.201 1.00 89.81 119 GLY A O 1
ATOM 820 N N . ALA A 1 120 ? -16.466 1.640 0.109 1.00 90.88 120 ALA A N 1
ATOM 821 C CA . ALA A 1 120 ? -17.534 1.719 1.101 1.00 90.88 120 ALA A CA 1
ATOM 822 C C . ALA A 1 120 ? -18.291 0.390 1.213 1.00 90.88 120 ALA A C 1
ATOM 824 O O . ALA A 1 120 ? -18.430 -0.128 2.320 1.00 90.88 120 ALA A O 1
ATOM 825 N N . ASP A 1 121 ? -18.709 -0.195 0.086 1.00 90.38 121 ASP A N 1
ATOM 826 C CA . ASP A 1 121 ? -19.494 -1.436 0.075 1.00 90.38 121 ASP A CA 1
ATOM 827 C C . ASP A 1 121 ? -18.727 -2.608 0.711 1.00 90.38 121 ASP A C 1
ATOM 829 O O . ASP A 1 121 ? -19.197 -3.243 1.659 1.00 90.38 121 ASP A O 1
ATOM 833 N N . ALA A 1 122 ? -17.509 -2.874 0.226 1.00 90.06 122 ALA A N 1
ATOM 834 C CA . ALA A 1 122 ? -16.683 -3.974 0.724 1.00 90.06 122 ALA A CA 1
ATOM 835 C C . ALA A 1 122 ? -16.187 -3.721 2.158 1.00 90.06 122 ALA A C 1
ATOM 837 O O . ALA A 1 122 ? -16.182 -4.628 2.994 1.00 90.06 122 ALA A O 1
ATOM 838 N N . GLY A 1 123 ? -15.794 -2.481 2.461 1.00 93.25 123 GLY A N 1
ATOM 839 C CA . GLY A 1 123 ? -15.300 -2.099 3.777 1.00 93.25 123 GLY A CA 1
ATOM 840 C C . GLY A 1 123 ? -16.376 -2.174 4.858 1.00 93.25 123 GLY A C 1
ATOM 841 O O . GLY A 1 123 ? -16.108 -2.709 5.932 1.00 93.25 123 GLY A O 1
ATOM 842 N N . MET A 1 124 ? -17.599 -1.708 4.583 1.00 94.38 124 MET A N 1
ATOM 843 C CA . MET A 1 124 ? -18.703 -1.782 5.547 1.00 94.38 124 MET A CA 1
ATOM 844 C C . MET A 1 124 ? -19.191 -3.216 5.759 1.00 94.38 124 MET A C 1
ATOM 846 O O . MET A 1 124 ? -19.418 -3.603 6.902 1.00 94.38 124 MET A O 1
ATOM 850 N N . ALA A 1 125 ? -19.256 -4.039 4.708 1.00 93.62 125 ALA A N 1
ATOM 851 C CA . ALA A 1 125 ? -19.577 -5.461 4.858 1.00 93.62 125 ALA A CA 1
ATOM 852 C C . ALA A 1 125 ? -18.559 -6.190 5.757 1.00 93.62 125 ALA A C 1
ATOM 854 O O . ALA A 1 125 ? -18.927 -7.018 6.592 1.00 93.62 125 ALA A O 1
ATOM 855 N N . LEU A 1 126 ? -17.271 -5.861 5.621 1.00 94.44 126 LEU A N 1
ATOM 856 C CA . LEU A 1 126 ? -16.223 -6.361 6.507 1.00 94.44 126 LEU A CA 1
ATOM 857 C C . LEU A 1 126 ? -16.341 -5.797 7.931 1.00 94.44 126 LEU A C 1
ATOM 859 O O . LEU A 1 126 ? -16.124 -6.519 8.903 1.00 94.44 126 LEU A O 1
ATOM 863 N N . TYR A 1 127 ? -16.697 -4.522 8.070 1.00 95.12 127 TYR A N 1
ATOM 864 C CA . TYR A 1 127 ? -16.880 -3.875 9.366 1.00 95.12 127 TYR A CA 1
ATOM 865 C C . TYR A 1 127 ? -18.001 -4.525 10.179 1.00 95.12 127 TYR A C 1
ATOM 867 O O . TYR A 1 127 ? -17.804 -4.825 11.357 1.00 95.12 127 TYR A O 1
ATOM 875 N N . ASP A 1 128 ? -19.134 -4.828 9.544 1.00 94.69 128 ASP A N 1
ATOM 876 C CA . ASP A 1 128 ? -20.267 -5.503 10.182 1.00 94.69 128 ASP A CA 1
ATOM 877 C C . ASP A 1 128 ? -19.893 -6.907 10.678 1.00 94.69 128 ASP A C 1
ATOM 879 O O . ASP A 1 128 ? -20.277 -7.301 11.780 1.00 94.69 128 ASP A O 1
ATOM 883 N N . ARG A 1 129 ? -19.077 -7.642 9.911 1.00 94.06 129 ARG A N 1
ATOM 884 C CA . ARG A 1 129 ? -18.522 -8.947 10.315 1.00 94.06 129 ARG A CA 1
ATOM 885 C C . ARG A 1 129 ? -17.659 -8.840 11.572 1.00 94.06 129 ARG A C 1
ATOM 887 O O . ARG A 1 129 ? -17.856 -9.591 12.528 1.00 94.06 129 ARG A O 1
ATOM 894 N N . VAL A 1 130 ? -16.743 -7.872 11.603 1.00 94.69 130 VAL A N 1
ATOM 895 C CA . VAL A 1 130 ? -15.871 -7.627 12.764 1.00 94.69 130 VAL A CA 1
ATOM 896 C C . VAL A 1 130 ? -16.691 -7.187 13.984 1.00 94.69 130 VAL A C 1
ATOM 898 O O . VAL A 1 130 ? -16.444 -7.664 15.091 1.00 94.69 130 VAL A O 1
ATOM 901 N N . LEU A 1 131 ? -17.709 -6.337 13.805 1.00 93.31 131 LEU A N 1
ATOM 902 C CA . LEU A 1 131 ? -18.629 -5.945 14.883 1.00 93.31 131 LEU A CA 1
ATOM 903 C C . LEU A 1 131 ? -19.481 -7.112 15.400 1.00 93.31 131 LEU A C 1
ATOM 905 O O . LEU A 1 131 ? -19.795 -7.154 16.589 1.00 93.31 131 LEU A O 1
ATOM 909 N N . ALA A 1 132 ? -19.822 -8.072 14.539 1.00 94.06 132 ALA A N 1
ATOM 910 C CA . ALA A 1 132 ? -20.496 -9.311 14.924 1.00 94.06 132 ALA A CA 1
ATOM 911 C C . ALA A 1 132 ? -19.579 -10.296 15.680 1.00 94.06 132 ALA A C 1
ATOM 913 O O . ALA A 1 132 ? -20.047 -11.343 16.129 1.00 94.06 132 ALA A O 1
ATOM 914 N N . GLY A 1 133 ? -18.296 -9.959 15.857 1.00 92.00 133 GLY A N 1
ATOM 915 C CA . GLY A 1 133 ? -17.318 -10.755 16.596 1.00 92.00 133 GLY A CA 1
ATOM 916 C C . GLY A 1 133 ? -16.520 -11.733 15.735 1.00 92.00 133 GLY A C 1
ATOM 917 O O . GLY A 1 133 ? -15.861 -12.612 16.288 1.00 92.00 133 GLY A O 1
ATOM 918 N N . GLU A 1 134 ? -16.566 -11.614 14.404 1.00 92.62 134 GLU A N 1
ATOM 919 C CA . GLU A 1 134 ? -15.718 -12.421 13.528 1.00 92.62 134 GLU A CA 1
ATOM 920 C C . GLU A 1 134 ? -14.245 -11.999 13.658 1.00 92.62 134 GLU A C 1
ATOM 922 O O . GLU A 1 134 ? -13.890 -10.840 13.431 1.00 92.62 134 GLU A O 1
ATOM 927 N N . GLU A 1 135 ? -13.367 -12.948 13.993 1.00 92.75 135 GLU A N 1
ATOM 928 C CA . GLU A 1 135 ? -11.922 -12.722 13.969 1.00 92.75 135 GLU A CA 1
ATOM 929 C C . GLU A 1 135 ? -11.393 -12.841 12.538 1.00 92.75 135 GLU A C 1
ATOM 931 O O . GLU A 1 135 ? -11.209 -13.938 12.007 1.00 92.75 135 GLU A O 1
ATOM 936 N N . VAL A 1 136 ? -11.130 -11.693 11.916 1.00 93.19 136 VAL A N 1
ATOM 937 C CA . VAL A 1 136 ? -10.570 -11.620 10.564 1.00 93.19 136 VAL A CA 1
ATOM 938 C C . VAL A 1 136 ? -9.116 -11.178 10.640 1.00 93.19 136 VAL A C 1
ATOM 940 O O . VAL A 1 136 ? -8.809 -10.091 11.128 1.00 93.19 136 VAL A O 1
ATOM 943 N N . GLN A 1 137 ? -8.205 -12.006 10.139 1.00 94.94 137 GLN A N 1
ATOM 944 C CA . GLN A 1 137 ? -6.794 -11.654 10.018 1.00 94.94 137 GLN A CA 1
ATOM 945 C C . GLN A 1 137 ? -6.573 -10.858 8.726 1.00 94.94 137 GLN A C 1
ATOM 947 O O . GLN A 1 137 ? -7.041 -11.266 7.665 1.00 94.94 137 GLN A O 1
ATOM 952 N N . ALA A 1 138 ? -5.827 -9.755 8.798 1.00 93.69 138 ALA A N 1
ATOM 953 C CA . ALA A 1 138 ? -5.455 -8.952 7.636 1.00 93.69 138 ALA A CA 1
ATOM 954 C C . ALA A 1 138 ? -3.935 -8.914 7.421 1.00 93.69 138 ALA A C 1
ATOM 956 O O . ALA A 1 138 ? -3.149 -8.949 8.374 1.00 93.69 138 ALA A O 1
ATOM 957 N N . GLU A 1 139 ? -3.539 -8.827 6.153 1.00 91.19 139 GLU A N 1
ATOM 958 C CA . GLU A 1 139 ? -2.181 -8.585 5.664 1.00 91.19 139 GLU A CA 1
ATOM 959 C C . GLU A 1 139 ? -2.207 -7.311 4.804 1.00 91.19 139 GLU A C 1
ATOM 961 O O . GLU A 1 139 ? -2.945 -7.226 3.820 1.00 91.19 139 GLU A O 1
ATOM 966 N N . LEU A 1 140 ? -1.436 -6.305 5.209 1.00 90.62 140 LEU A N 1
ATOM 967 C CA . LEU A 1 140 ? -1.287 -5.018 4.538 1.00 90.62 140 LEU A CA 1
ATOM 968 C C . LEU A 1 140 ? 0.075 -5.029 3.854 1.00 90.62 140 LEU A C 1
ATOM 970 O O . LEU A 1 140 ? 1.088 -5.146 4.541 1.00 90.62 140 LEU A O 1
ATOM 974 N N . SER A 1 141 ? 0.108 -4.905 2.530 1.00 86.69 141 SER A N 1
ATOM 975 C CA . SER A 1 141 ? 1.348 -4.919 1.747 1.00 86.69 141 SER A CA 1
ATOM 976 C C . SER A 1 141 ? 1.500 -3.625 0.955 1.00 86.69 141 SER A C 1
ATOM 978 O O . SER A 1 141 ? 0.678 -3.302 0.091 1.00 86.69 141 SER A O 1
ATOM 980 N N . TRP A 1 142 ? 2.571 -2.880 1.224 1.00 81.88 142 TRP A N 1
ATOM 981 C CA . TRP A 1 142 ? 2.926 -1.652 0.501 1.00 81.88 142 TRP A CA 1
ATOM 982 C C . TRP A 1 142 ? 4.207 -1.802 -0.321 1.00 81.88 142 TRP A C 1
ATOM 984 O O . TRP A 1 142 ? 4.685 -0.813 -0.885 1.00 81.88 142 TRP A O 1
ATOM 994 N N . ALA A 1 143 ? 4.744 -3.022 -0.437 1.00 73.62 143 ALA A N 1
ATOM 995 C CA . ALA A 1 143 ? 5.828 -3.283 -1.372 1.00 73.62 143 ALA A CA 1
ATOM 996 C C . ALA A 1 143 ? 5.326 -3.133 -2.818 1.00 73.62 143 ALA A C 1
ATOM 998 O O . ALA A 1 143 ? 4.409 -3.854 -3.229 1.00 73.62 143 ALA A O 1
ATOM 999 N N . PRO A 1 144 ? 5.924 -2.227 -3.609 1.00 66.50 144 PRO A N 1
ATOM 1000 C CA . PRO A 1 144 ? 5.712 -2.232 -5.045 1.00 66.50 144 PRO A CA 1
ATOM 1001 C C . PRO A 1 144 ? 6.280 -3.520 -5.660 1.00 66.50 144 PRO A C 1
ATOM 1003 O O . PRO A 1 144 ? 7.228 -4.116 -5.145 1.00 66.50 144 PRO A O 1
ATOM 1006 N N . LEU A 1 145 ? 5.707 -3.936 -6.787 1.00 69.38 145 LEU A N 1
ATOM 1007 C CA . LEU A 1 145 ? 6.414 -4.781 -7.743 1.00 69.38 145 LEU A CA 1
ATOM 1008 C C . LEU A 1 145 ? 7.510 -3.905 -8.358 1.00 69.38 145 LEU A C 1
ATOM 1010 O O . LEU A 1 145 ? 7.196 -2.905 -8.997 1.00 69.38 145 LEU A O 1
ATOM 1014 N N . GLU A 1 146 ? 8.773 -4.258 -8.155 1.00 68.75 146 GLU A N 1
ATOM 1015 C CA . GLU A 1 146 ? 9.894 -3.558 -8.781 1.00 68.75 146 GLU A CA 1
ATOM 1016 C C . GLU A 1 146 ? 10.274 -4.291 -10.065 1.00 68.75 146 GLU A C 1
ATOM 1018 O O . GLU A 1 146 ? 10.688 -5.456 -10.055 1.00 68.75 146 GLU A O 1
ATOM 1023 N N . ILE A 1 147 ? 10.109 -3.598 -11.186 1.00 70.19 147 ILE A N 1
ATOM 1024 C CA . ILE A 1 147 ? 10.523 -4.067 -12.503 1.00 70.19 147 ILE A CA 1
ATOM 1025 C C . ILE A 1 147 ? 11.804 -3.333 -12.873 1.00 70.19 147 ILE A C 1
ATOM 1027 O O . ILE A 1 147 ? 11.815 -2.107 -12.879 1.00 70.19 147 ILE A O 1
ATOM 1031 N N . TRP A 1 148 ? 12.863 -4.058 -13.219 1.00 63.00 148 TRP A N 1
ATOM 1032 C CA . TRP A 1 148 ? 14.130 -3.449 -13.616 1.00 63.00 148 TRP A CA 1
ATOM 1033 C C . TRP A 1 148 ? 14.329 -3.545 -15.126 1.00 63.00 148 TRP A C 1
ATOM 1035 O O . TRP A 1 148 ? 14.280 -4.633 -15.712 1.00 63.00 148 TRP A O 1
ATOM 1045 N N . ASP A 1 149 ? 14.587 -2.396 -15.748 1.00 66.94 149 ASP A N 1
ATOM 1046 C CA . ASP A 1 149 ? 15.003 -2.291 -17.143 1.00 66.94 149 ASP A CA 1
ATOM 1047 C C . ASP A 1 149 ? 16.338 -1.529 -17.277 1.00 66.94 149 ASP A C 1
ATOM 1049 O O . ASP A 1 149 ? 17.007 -1.205 -16.297 1.00 66.94 149 ASP A O 1
ATOM 1053 N N . ARG A 1 150 ? 16.762 -1.257 -18.517 1.00 56.50 150 ARG A N 1
ATOM 1054 C CA . ARG A 1 150 ? 18.027 -0.551 -18.824 1.00 56.50 150 ARG A CA 1
ATOM 1055 C C . ARG A 1 150 ? 18.057 0.914 -18.401 1.00 56.50 150 ARG A C 1
ATOM 1057 O O . ARG A 1 150 ? 19.120 1.526 -18.438 1.00 56.50 150 ARG A O 1
ATOM 1064 N N . ARG A 1 151 ? 16.900 1.506 -18.121 1.00 62.44 151 ARG A N 1
ATOM 1065 C CA . ARG A 1 151 ? 16.717 2.929 -17.819 1.00 62.44 151 ARG A CA 1
ATOM 1066 C C . ARG A 1 151 ? 16.498 3.166 -16.326 1.00 62.44 151 ARG A C 1
ATOM 1068 O O . ARG A 1 151 ? 16.613 4.311 -15.897 1.00 62.44 151 ARG A O 1
ATOM 1075 N N . GLY A 1 152 ? 16.211 2.121 -15.550 1.00 62.22 152 GLY A N 1
ATOM 1076 C CA . GLY A 1 152 ? 16.078 2.176 -14.098 1.00 62.22 152 GLY A CA 1
ATOM 1077 C C . GLY A 1 152 ? 15.078 1.151 -13.572 1.00 62.22 152 GLY A C 1
ATOM 1078 O O . GLY A 1 152 ? 14.798 0.141 -14.219 1.00 62.22 152 GLY A O 1
ATOM 1079 N N . SER A 1 153 ? 14.533 1.421 -12.386 1.00 67.81 153 SER A N 1
ATOM 1080 C CA . SER A 1 153 ? 13.416 0.650 -11.852 1.00 67.81 153 SER A CA 1
ATOM 1081 C C . SER A 1 153 ? 12.078 1.324 -12.157 1.00 67.81 153 SER A C 1
ATOM 1083 O O . SER A 1 153 ? 11.946 2.551 -12.189 1.00 67.81 153 SER A O 1
ATOM 1085 N N . ILE A 1 154 ? 11.070 0.495 -12.399 1.00 69.94 154 ILE A N 1
ATOM 1086 C CA . ILE A 1 154 ? 9.670 0.869 -12.507 1.00 69.94 154 ILE A CA 1
ATOM 1087 C C . ILE A 1 154 ? 8.954 0.219 -11.328 1.00 69.94 154 ILE A C 1
ATOM 1089 O O . ILE A 1 154 ? 8.751 -0.997 -11.299 1.00 69.94 154 ILE A O 1
ATOM 1093 N N . SER A 1 155 ? 8.518 1.045 -10.381 1.00 66.81 155 SER A N 1
ATOM 1094 C CA . SER A 1 155 ? 7.640 0.610 -9.301 1.00 66.81 155 SER A CA 1
ATOM 1095 C C . SER A 1 155 ? 6.207 0.477 -9.817 1.00 66.81 155 SER A C 1
ATOM 1097 O O . SER A 1 155 ? 5.530 1.470 -10.098 1.00 66.81 155 SER A O 1
ATOM 1099 N N . VAL A 1 156 ? 5.705 -0.748 -9.896 1.00 68.94 156 VAL A N 1
ATOM 1100 C CA . VAL A 1 156 ? 4.305 -1.039 -10.204 1.00 68.94 156 VAL A CA 1
ATOM 1101 C C . VAL A 1 156 ? 3.548 -1.269 -8.901 1.00 68.94 156 VAL A C 1
ATOM 1103 O O . VAL A 1 156 ? 3.897 -2.122 -8.086 1.00 68.94 156 VAL A O 1
ATOM 1106 N N . ARG A 1 157 ? 2.475 -0.503 -8.698 1.00 65.44 157 ARG A N 1
ATOM 1107 C CA . ARG A 1 157 ? 1.576 -0.639 -7.546 1.00 65.44 157 ARG A CA 1
ATOM 1108 C C . ARG A 1 157 ? 0.190 -1.030 -8.039 1.00 65.44 157 ARG A C 1
ATOM 1110 O O . ARG A 1 157 ? -0.320 -0.425 -8.981 1.00 65.44 157 ARG A O 1
ATOM 1117 N N . ASN A 1 158 ? -0.424 -2.024 -7.403 1.00 61.62 158 ASN A N 1
ATOM 1118 C CA . ASN A 1 158 ? -1.827 -2.327 -7.653 1.00 61.62 158 ASN A CA 1
ATOM 1119 C C . ASN A 1 158 ? -2.690 -1.310 -6.892 1.00 61.62 158 ASN A C 1
ATOM 1121 O O . ASN A 1 158 ? -2.628 -1.252 -5.670 1.00 61.62 158 ASN A O 1
ATOM 1125 N N . ALA A 1 159 ? -3.481 -0.511 -7.611 1.00 56.19 159 ALA A N 1
ATOM 1126 C CA . ALA A 1 159 ? -4.480 0.393 -7.021 1.00 56.19 159 ALA A CA 1
ATOM 1127 C C . ALA A 1 159 ? -5.811 -0.321 -6.703 1.00 56.19 159 ALA A C 1
ATOM 1129 O O . ALA A 1 159 ? -6.818 0.319 -6.397 1.00 56.19 159 ALA A O 1
ATOM 1130 N N . GLY A 1 160 ? -5.825 -1.646 -6.852 1.00 49.94 160 GLY A N 1
ATOM 1131 C CA . GLY A 1 160 ? -6.791 -2.504 -6.204 1.00 49.94 160 GLY A CA 1
ATOM 1132 C C . GLY A 1 160 ? -8.071 -2.806 -6.978 1.00 49.94 160 GLY A C 1
ATOM 1133 O O . GLY A 1 160 ? -9.092 -3.098 -6.394 1.00 49.94 160 GLY A O 1
ATOM 1134 N N . ARG A 1 161 ? -8.124 -2.713 -8.308 1.00 44.56 161 ARG A N 1
ATOM 1135 C CA . ARG A 1 161 ? -9.394 -3.014 -9.024 1.00 44.56 161 ARG A CA 1
ATOM 1136 C C . ARG A 1 161 ? -9.546 -4.452 -9.490 1.00 44.56 161 ARG A C 1
ATOM 1138 O O . ARG A 1 161 ? -10.653 -4.886 -9.790 1.00 44.56 161 ARG A O 1
ATOM 1145 N N . ALA A 1 162 ? -8.436 -5.163 -9.581 1.00 50.22 162 ALA A N 1
ATOM 1146 C CA . ALA A 1 162 ? -8.356 -6.562 -9.951 1.00 50.22 162 ALA A CA 1
ATOM 1147 C C . ALA A 1 162 ? -7.013 -7.103 -9.453 1.00 50.22 162 ALA A C 1
ATOM 1149 O O . ALA A 1 162 ? -6.090 -6.327 -9.183 1.00 50.22 162 ALA A O 1
ATOM 1150 N N . ALA A 1 163 ? -6.876 -8.429 -9.393 1.00 49.22 163 ALA A N 1
ATOM 1151 C CA . ALA A 1 163 ? -5.559 -9.037 -9.273 1.00 49.22 163 ALA A CA 1
ATOM 1152 C C . ALA A 1 163 ? -4.658 -8.500 -10.398 1.00 49.22 163 ALA A C 1
ATOM 1154 O O . ALA A 1 163 ? -5.055 -8.493 -11.566 1.00 49.22 163 ALA A O 1
ATOM 1155 N N . LEU A 1 164 ? -3.460 -8.033 -10.043 1.00 56.19 164 LEU A N 1
ATOM 1156 C CA . LEU A 1 164 ? -2.489 -7.558 -11.019 1.00 56.19 164 LEU A CA 1
ATOM 1157 C C . LEU A 1 164 ? -2.007 -8.754 -11.855 1.00 56.19 164 LEU A C 1
ATOM 1159 O O . LEU A 1 164 ? -1.114 -9.491 -11.444 1.00 56.19 164 LEU A O 1
ATOM 1163 N N . ALA A 1 165 ? -2.613 -8.952 -13.024 1.00 54.03 165 ALA A N 1
ATOM 1164 C CA . ALA A 1 165 ? -2.106 -9.847 -14.052 1.00 54.03 165 ALA A CA 1
ATOM 1165 C C . ALA A 1 165 ? -1.182 -9.041 -14.966 1.00 54.03 165 ALA A C 1
ATOM 1167 O O . ALA A 1 165 ? -1.614 -8.088 -15.614 1.00 54.03 165 ALA A O 1
ATOM 1168 N N . TRP A 1 166 ? 0.094 -9.401 -14.994 1.00 59.25 166 TRP A N 1
ATOM 1169 C CA . TRP A 1 166 ? 1.103 -8.729 -15.799 1.00 59.25 166 TRP A CA 1
ATOM 1170 C C . TRP A 1 166 ? 1.969 -9.760 -16.518 1.00 59.25 166 TRP A C 1
ATOM 1172 O O . TRP A 1 166 ? 2.179 -10.872 -16.037 1.00 59.25 166 TRP A O 1
ATOM 1182 N N . SER A 1 167 ? 2.471 -9.368 -17.682 1.00 54.47 167 SER A N 1
ATOM 1183 C CA . SER A 1 167 ? 3.507 -10.066 -18.433 1.00 54.47 167 SER A CA 1
ATOM 1184 C C . SER A 1 167 ? 4.476 -9.011 -18.934 1.00 54.47 167 SER A C 1
ATOM 1186 O O . SER A 1 167 ? 4.046 -7.951 -19.391 1.00 54.47 167 SER A O 1
ATOM 1188 N N . ALA A 1 168 ? 5.766 -9.289 -18.856 1.00 61.53 168 ALA A N 1
ATOM 1189 C CA . ALA A 1 168 ? 6.781 -8.394 -19.372 1.00 61.53 168 ALA A CA 1
ATOM 1190 C C . ALA A 1 168 ? 7.829 -9.206 -20.133 1.00 61.53 168 ALA A C 1
ATOM 1192 O O . ALA A 1 168 ? 8.235 -10.277 -19.686 1.00 61.53 168 ALA A O 1
ATOM 1193 N N . GLU A 1 169 ? 8.237 -8.691 -21.288 1.00 60.53 169 GLU A N 1
ATOM 1194 C CA . GLU A 1 169 ? 9.249 -9.279 -22.164 1.00 60.53 169 GLU A CA 1
ATOM 1195 C C . GLU A 1 169 ? 10.442 -8.319 -22.264 1.00 60.53 169 GLU A C 1
ATOM 1197 O O . GLU A 1 169 ? 10.273 -7.101 -22.189 1.00 60.53 169 GLU A O 1
ATOM 1202 N N . GLY A 1 170 ? 11.657 -8.855 -22.411 1.00 60.88 170 GLY A N 1
ATOM 1203 C CA . GLY A 1 170 ? 12.872 -8.043 -22.564 1.00 60.88 170 GLY A CA 1
ATOM 1204 C C . GLY A 1 170 ? 13.381 -7.356 -21.286 1.00 60.88 170 GLY A C 1
ATOM 1205 O O . GLY A 1 170 ? 14.147 -6.396 -21.379 1.00 60.88 170 GLY A O 1
ATOM 1206 N N . LEU A 1 171 ? 12.968 -7.829 -20.105 1.00 63.31 171 LEU A N 1
ATOM 1207 C CA . LEU A 1 171 ? 13.467 -7.361 -18.806 1.00 63.31 171 LEU A CA 1
ATOM 1208 C C . LEU A 1 171 ? 14.747 -8.090 -18.385 1.00 63.31 171 LEU A C 1
ATOM 1210 O O . LEU A 1 171 ? 14.934 -9.255 -18.727 1.00 63.31 171 LEU A O 1
ATOM 1214 N N . TYR A 1 172 ? 15.577 -7.436 -17.567 1.00 60.53 172 TYR A N 1
ATOM 1215 C CA . TYR A 1 172 ? 16.697 -8.108 -16.895 1.00 60.53 172 TYR A CA 1
ATOM 1216 C C . TYR A 1 172 ? 16.242 -8.886 -15.664 1.00 60.53 172 TYR A C 1
ATOM 1218 O O . TYR A 1 172 ? 16.675 -10.015 -15.451 1.00 60.53 172 TYR A O 1
ATOM 1226 N N . ALA A 1 173 ? 15.372 -8.279 -14.852 1.00 62.38 173 ALA A N 1
ATOM 1227 C CA . ALA A 1 173 ? 14.845 -8.891 -13.644 1.00 62.38 173 ALA A CA 1
ATOM 1228 C C . ALA A 1 173 ? 13.510 -8.257 -13.226 1.00 62.38 173 ALA A C 1
ATOM 1230 O O . ALA A 1 173 ? 13.247 -7.079 -13.473 1.00 62.38 173 ALA A O 1
ATOM 1231 N N . ALA A 1 174 ? 12.682 -9.042 -12.542 1.00 60.19 174 ALA A N 1
ATOM 1232 C CA . ALA A 1 174 ? 11.498 -8.569 -11.835 1.00 60.19 174 ALA A CA 1
ATOM 1233 C C . ALA A 1 174 ? 11.533 -9.124 -10.407 1.00 60.19 174 ALA A C 1
ATOM 1235 O O . ALA A 1 174 ? 11.783 -10.316 -10.220 1.00 60.19 174 ALA A O 1
ATOM 1236 N N . ALA A 1 175 ? 11.283 -8.271 -9.413 1.00 62.81 175 ALA A N 1
ATOM 1237 C CA . ALA A 1 175 ? 11.178 -8.662 -8.010 1.00 62.81 175 ALA A CA 1
ATOM 1238 C C . ALA A 1 175 ? 9.850 -8.227 -7.414 1.00 62.81 175 ALA A C 1
ATOM 1240 O O . ALA A 1 175 ? 9.361 -7.124 -7.648 1.00 62.81 175 ALA A O 1
ATOM 1241 N N . TRP A 1 176 ? 9.293 -9.094 -6.581 1.00 61.34 176 TRP A N 1
ATOM 1242 C CA . TRP A 1 176 ? 8.022 -8.883 -5.916 1.00 61.34 176 TRP A CA 1
ATOM 1243 C C . TRP A 1 176 ? 8.053 -9.382 -4.467 1.00 61.34 176 TRP A C 1
ATOM 1245 O O . TRP A 1 176 ? 8.937 -10.158 -4.097 1.00 61.34 176 TRP A O 1
ATOM 1255 N N . PRO A 1 177 ? 7.096 -8.976 -3.610 1.00 51.62 177 PRO A N 1
ATOM 1256 C CA . PRO A 1 177 ? 7.042 -9.463 -2.235 1.00 51.62 177 PRO A CA 1
ATOM 1257 C C . PRO A 1 177 ? 7.119 -10.999 -2.161 1.00 51.62 177 PRO A C 1
ATOM 1259 O O . PRO A 1 177 ? 6.253 -11.719 -2.661 1.00 51.62 177 PRO A O 1
ATOM 1262 N N . GLY A 1 178 ? 8.185 -11.510 -1.539 1.00 53.69 178 GLY A N 1
ATOM 1263 C CA . GLY A 1 178 ? 8.429 -12.944 -1.375 1.00 53.69 178 GLY A CA 1
ATOM 1264 C C . GLY A 1 178 ? 9.083 -13.667 -2.560 1.00 53.69 178 GLY A C 1
ATOM 1265 O O . GLY A 1 178 ? 9.242 -14.883 -2.468 1.00 53.69 178 GLY A O 1
ATOM 1266 N N . SER A 1 179 ? 9.499 -12.978 -3.632 1.00 57.59 179 SER A N 1
ATOM 1267 C CA . SER A 1 179 ? 10.381 -13.562 -4.664 1.00 57.59 179 SER A CA 1
ATOM 1268 C C . SER A 1 179 ? 11.842 -13.681 -4.220 1.00 57.59 179 SER A C 1
ATOM 1270 O O . SER A 1 179 ? 12.630 -14.330 -4.897 1.00 57.59 179 SER A O 1
ATOM 1272 N N . GLY A 1 180 ? 12.206 -13.034 -3.106 1.00 58.53 180 GLY A N 1
ATOM 1273 C CA . GLY A 1 180 ? 13.590 -12.648 -2.823 1.00 58.53 180 GLY A CA 1
ATOM 1274 C C . GLY A 1 180 ? 13.940 -11.338 -3.536 1.00 58.53 180 GLY A C 1
ATOM 1275 O O . GLY A 1 180 ? 13.220 -10.914 -4.442 1.00 58.53 180 GLY A O 1
ATOM 1276 N N . ALA A 1 181 ? 15.012 -10.667 -3.106 1.00 55.75 181 ALA A N 1
ATOM 1277 C CA . ALA A 1 181 ? 15.526 -9.515 -3.843 1.00 55.75 181 ALA A CA 1
ATOM 1278 C C . ALA A 1 181 ? 15.928 -9.980 -5.252 1.00 55.75 181 ALA A C 1
ATOM 1280 O O . ALA A 1 181 ? 16.673 -10.953 -5.374 1.00 55.75 181 ALA A O 1
ATOM 1281 N N . ALA A 1 182 ? 15.442 -9.312 -6.304 1.00 54.97 182 ALA A N 1
ATOM 1282 C CA . ALA A 1 182 ? 16.105 -9.426 -7.597 1.00 54.97 182 ALA A CA 1
ATOM 1283 C C . ALA A 1 182 ? 17.517 -8.905 -7.366 1.00 54.97 182 ALA A C 1
ATOM 1285 O O . ALA A 1 182 ? 17.679 -7.783 -6.883 1.00 54.97 182 ALA A O 1
ATOM 1286 N N . ALA A 1 183 ? 18.517 -9.741 -7.631 1.00 56.94 183 ALA A N 1
ATOM 1287 C CA . ALA A 1 183 ? 19.880 -9.255 -7.661 1.00 56.94 183 ALA A CA 1
ATOM 1288 C C . ALA A 1 183 ? 19.915 -8.104 -8.670 1.00 56.94 183 ALA A C 1
ATOM 1290 O O . ALA A 1 183 ? 19.446 -8.265 -9.802 1.00 56.94 183 ALA A O 1
ATOM 1291 N N . GLU A 1 184 ? 20.412 -6.943 -8.240 1.00 54.81 184 GLU A N 1
ATOM 1292 C CA . GLU A 1 184 ? 20.789 -5.910 -9.195 1.00 54.81 184 GLU A CA 1
ATOM 1293 C C . GLU A 1 184 ? 21.714 -6.572 -10.222 1.00 54.81 184 GLU A C 1
ATOM 1295 O O . GLU A 1 184 ? 22.594 -7.348 -9.825 1.00 54.81 184 GLU A O 1
ATOM 1300 N N . PRO A 1 185 ? 21.485 -6.361 -11.529 1.00 53.84 185 PRO A N 1
ATOM 1301 C CA . PRO A 1 185 ? 22.340 -6.961 -12.533 1.00 53.84 185 PRO A CA 1
ATOM 1302 C C . PRO A 1 185 ? 23.772 -6.503 -12.270 1.00 53.84 185 PRO A C 1
ATOM 1304 O O . PRO A 1 185 ? 24.046 -5.307 -12.155 1.00 53.84 185 PRO A O 1
ATOM 1307 N N . GLU A 1 186 ? 24.678 -7.466 -12.137 1.00 53.22 186 GLU A N 1
ATOM 1308 C CA . GLU A 1 186 ? 26.091 -7.177 -11.964 1.00 53.22 186 GLU A CA 1
ATOM 1309 C C . GLU A 1 186 ? 26.575 -6.442 -13.219 1.00 53.22 186 GLU A C 1
ATOM 1311 O O . GLU A 1 186 ? 26.466 -6.947 -14.338 1.00 53.22 186 GLU A O 1
ATOM 1316 N N . LEU A 1 187 ? 27.039 -5.203 -13.044 1.00 57.81 187 LEU A N 1
ATOM 1317 C CA . LEU A 1 187 ? 27.624 -4.437 -14.136 1.00 57.81 187 LEU A CA 1
ATOM 1318 C C . LEU A 1 187 ? 28.980 -5.058 -14.470 1.00 57.81 187 LEU A C 1
ATOM 1320 O O . LEU A 1 187 ? 29.972 -4.812 -13.782 1.00 57.81 187 LEU A O 1
ATOM 1324 N N . GLU A 1 188 ? 29.019 -5.870 -15.521 1.00 56.62 188 GLU A N 1
ATOM 1325 C CA . GLU A 1 188 ? 30.259 -6.459 -16.008 1.00 56.62 188 GLU A CA 1
ATOM 1326 C C . GLU A 1 188 ? 31.051 -5.411 -16.799 1.00 56.62 188 GLU A C 1
ATOM 1328 O O . GLU A 1 188 ? 30.742 -5.069 -17.942 1.00 56.62 188 GLU A O 1
ATOM 1333 N N . TRP A 1 189 ? 32.089 -4.867 -16.167 1.00 60.66 189 TRP A N 1
ATOM 1334 C CA . TRP A 1 189 ? 33.082 -4.052 -16.855 1.00 60.66 189 TRP A CA 1
ATOM 1335 C C . TRP A 1 189 ? 34.120 -4.975 -17.486 1.00 60.66 189 TRP A C 1
ATOM 1337 O O . TRP A 1 189 ? 34.952 -5.557 -16.790 1.00 60.66 189 TRP A O 1
ATOM 1347 N N . ALA A 1 190 ? 34.106 -5.089 -18.811 1.00 61.09 190 ALA A N 1
ATOM 1348 C CA . ALA A 1 190 ? 35.191 -5.744 -19.525 1.00 61.09 190 ALA A CA 1
ATOM 1349 C C . ALA A 1 190 ? 36.406 -4.802 -19.576 1.00 61.09 190 ALA A C 1
ATOM 1351 O O . ALA A 1 190 ? 36.386 -3.776 -20.260 1.00 61.09 190 ALA A O 1
ATOM 1352 N N . THR A 1 191 ? 37.477 -5.143 -18.858 1.00 62.75 191 THR A N 1
ATOM 1353 C CA . THR A 1 191 ? 38.777 -4.486 -19.047 1.00 62.75 191 THR A CA 1
ATOM 1354 C C . THR A 1 191 ? 39.296 -4.861 -20.431 1.00 62.75 191 THR A C 1
ATOM 1356 O O . THR A 1 191 ? 39.556 -6.034 -20.695 1.00 62.75 191 THR A O 1
ATOM 1359 N N . MET A 1 192 ? 39.440 -3.883 -21.324 1.00 57.50 192 MET A N 1
ATOM 1360 C CA . MET A 1 192 ? 40.063 -4.124 -22.625 1.00 57.50 192 MET A CA 1
ATOM 1361 C C . MET A 1 192 ? 41.560 -4.380 -22.423 1.00 57.50 192 MET A C 1
ATOM 1363 O O . MET A 1 192 ? 42.243 -3.570 -21.797 1.00 57.50 192 MET A O 1
ATOM 1367 N N . ALA A 1 193 ? 42.056 -5.516 -22.912 1.00 65.25 193 ALA A N 1
ATOM 1368 C CA . ALA A 1 193 ? 43.484 -5.820 -22.928 1.00 65.25 193 ALA A CA 1
ATOM 1369 C C . ALA A 1 193 ? 44.176 -5.109 -24.107 1.00 65.25 193 ALA A C 1
ATOM 1371 O O . ALA A 1 193 ? 43.511 -4.654 -25.039 1.00 65.25 193 ALA A O 1
ATOM 1372 N N . ASP A 1 194 ? 45.509 -5.030 -24.089 1.00 66.19 194 ASP A N 1
ATOM 1373 C CA . ASP A 1 194 ? 46.303 -4.360 -25.137 1.00 66.19 194 ASP A CA 1
ATOM 1374 C C . ASP A 1 194 ? 46.030 -4.922 -26.552 1.00 66.19 194 ASP A C 1
ATOM 1376 O O . ASP A 1 194 ? 46.157 -4.219 -27.551 1.00 66.19 194 ASP A O 1
ATOM 1380 N N . ASP A 1 195 ? 45.604 -6.185 -26.662 1.00 66.50 195 ASP A N 1
ATOM 1381 C CA . ASP A 1 195 ? 45.222 -6.832 -27.928 1.00 66.50 195 ASP A CA 1
ATOM 1382 C C . ASP A 1 195 ? 43.846 -6.392 -28.474 1.00 66.50 195 ASP A C 1
ATOM 1384 O O . ASP A 1 195 ? 43.512 -6.625 -29.642 1.00 66.50 195 ASP A O 1
ATOM 1388 N N . SER A 1 196 ? 43.052 -5.732 -27.634 1.00 65.56 196 SER A N 1
ATOM 1389 C CA . SER A 1 196 ? 41.716 -5.225 -27.931 1.00 65.56 196 SER A CA 1
ATOM 1390 C C . SER A 1 196 ? 41.757 -3.769 -28.410 1.00 65.56 196 SER A C 1
ATOM 1392 O O . SER A 1 196 ? 40.779 -3.292 -28.993 1.00 65.56 196 SER A O 1
ATOM 1394 N N . GLU A 1 197 ? 42.895 -3.084 -28.240 1.00 73.62 197 GLU A N 1
ATOM 1395 C CA . GLU A 1 197 ? 43.114 -1.715 -28.705 1.00 73.62 197 GLU A CA 1
ATOM 1396 C C . GLU A 1 197 ? 43.032 -1.623 -30.239 1.00 73.62 197 GLU A C 1
ATOM 1398 O O . GLU A 1 197 ? 43.616 -2.405 -30.996 1.00 73.62 197 GLU A O 1
ATOM 1403 N N . ILE A 1 198 ? 42.285 -0.632 -30.724 1.00 73.88 198 ILE A N 1
ATOM 1404 C CA . ILE A 1 198 ? 42.195 -0.331 -32.153 1.00 73.88 198 ILE A CA 1
ATOM 1405 C C . ILE A 1 198 ? 43.330 0.622 -32.492 1.00 73.88 198 ILE A C 1
ATOM 1407 O O . ILE A 1 198 ? 43.218 1.835 -32.354 1.00 73.88 198 ILE A O 1
ATOM 1411 N N . THR A 1 199 ? 44.437 0.055 -32.955 1.00 71.31 199 THR A N 1
ATOM 1412 C CA . THR A 1 199 ? 45.637 0.820 -33.320 1.00 71.31 199 THR A CA 1
ATOM 1413 C C . THR A 1 199 ? 45.579 1.386 -34.742 1.00 71.31 199 THR A C 1
ATOM 1415 O O . THR A 1 199 ? 46.347 2.282 -35.089 1.00 71.31 199 THR A O 1
ATOM 1418 N N . SER A 1 200 ? 44.665 0.893 -35.587 1.00 68.88 200 SER A N 1
ATOM 1419 C CA . SER A 1 200 ? 44.383 1.453 -36.914 1.00 68.88 200 SER A CA 1
ATOM 1420 C C . SER A 1 200 ? 43.010 1.017 -37.440 1.00 68.88 200 SER A C 1
ATOM 1422 O O . SER A 1 200 ? 42.554 -0.082 -37.126 1.00 68.88 200 SER A O 1
ATOM 1424 N N . PHE A 1 201 ? 42.376 1.858 -38.267 1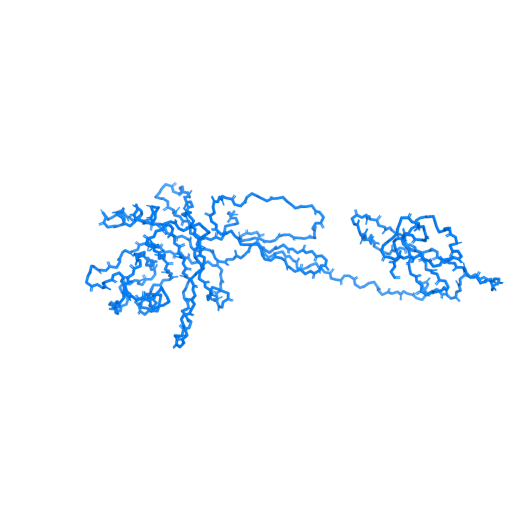.00 70.19 201 PHE A N 1
ATOM 1425 C CA . PHE A 1 201 ? 41.167 1.498 -39.022 1.00 70.19 201 PHE A CA 1
ATOM 1426 C C . PHE A 1 201 ? 41.515 0.745 -40.324 1.00 70.19 201 PHE A C 1
ATOM 1428 O O . PHE A 1 201 ? 40.816 -0.214 -40.637 1.00 70.19 201 PHE A O 1
ATOM 1435 N N . ARG A 1 202 ? 42.666 1.055 -40.965 1.00 65.06 202 ARG A N 1
ATOM 1436 C CA . ARG A 1 202 ? 43.489 0.194 -41.856 1.00 65.06 202 ARG A CA 1
ATOM 1437 C C . ARG A 1 202 ? 44.926 0.721 -42.018 1.00 65.06 202 ARG A C 1
ATOM 1439 O O . ARG A 1 202 ? 45.235 1.875 -41.729 1.00 65.06 202 ARG A O 1
ATOM 1446 N N . ALA A 1 203 ? 45.783 -0.117 -42.617 1.00 51.50 203 ALA A N 1
ATOM 1447 C CA . ALA A 1 203 ? 47.149 0.186 -43.060 1.00 51.50 203 ALA A CA 1
ATOM 1448 C C . ALA A 1 203 ? 47.273 1.217 -44.218 1.00 51.50 203 ALA A C 1
ATOM 1450 O O . ALA A 1 203 ? 48.382 1.675 -44.488 1.00 51.50 203 ALA A O 1
ATOM 1451 N N . SER A 1 204 ? 46.184 1.590 -44.916 1.00 54.19 204 SER A N 1
ATOM 1452 C CA . SER A 1 204 ? 46.217 2.403 -46.155 1.00 54.19 204 SER A CA 1
ATOM 1453 C C . SER A 1 204 ? 45.768 3.869 -46.038 1.00 54.19 204 SER A C 1
ATOM 1455 O O . SER A 1 204 ? 45.813 4.570 -47.046 1.00 54.19 204 SER A O 1
ATOM 1457 N N . ARG A 1 205 ? 45.390 4.369 -44.850 1.00 52.72 205 ARG A N 1
ATOM 1458 C CA . ARG A 1 205 ? 44.990 5.781 -44.623 1.00 52.72 205 ARG A CA 1
ATOM 1459 C C . ARG A 1 205 ? 43.868 6.296 -45.556 1.00 52.72 205 ARG A C 1
ATOM 1461 O O . ARG A 1 205 ? 43.979 7.414 -46.059 1.00 52.72 205 ARG A O 1
ATOM 1468 N N . ALA A 1 206 ? 42.820 5.514 -45.827 1.00 56.62 206 ALA A N 1
ATOM 1469 C CA . ALA A 1 206 ? 41.660 6.049 -46.548 1.00 56.62 206 ALA A CA 1
ATOM 1470 C C . ALA A 1 206 ? 40.690 6.753 -45.578 1.00 56.62 206 ALA A C 1
ATOM 1472 O O . ALA A 1 206 ? 40.605 6.389 -44.407 1.00 56.62 206 ALA A O 1
ATOM 1473 N N . ASN A 1 207 ? 39.982 7.775 -46.068 1.00 61.75 207 ASN A N 1
ATOM 1474 C CA . ASN A 1 207 ? 38.902 8.436 -45.331 1.00 61.75 207 ASN A CA 1
ATOM 1475 C C . ASN A 1 207 ? 37.645 7.541 -45.325 1.00 61.75 207 ASN A C 1
ATOM 1477 O O . ASN A 1 207 ? 37.412 6.819 -46.293 1.00 61.75 207 ASN A O 1
ATOM 1481 N N . ASP A 1 208 ? 36.846 7.629 -44.255 1.00 72.00 208 ASP A N 1
ATOM 1482 C CA . ASP A 1 208 ? 35.551 6.944 -44.067 1.00 72.00 208 ASP A CA 1
ATOM 1483 C C . ASP A 1 208 ? 35.610 5.416 -43.841 1.00 72.00 208 ASP A C 1
ATOM 1485 O O . ASP A 1 208 ? 34.713 4.666 -44.239 1.00 72.00 208 ASP A O 1
ATOM 1489 N N . GLU A 1 209 ? 36.659 4.940 -43.164 1.00 76.06 209 GLU A N 1
ATOM 1490 C CA . GLU A 1 209 ? 36.835 3.526 -42.812 1.00 76.06 209 GLU A CA 1
ATOM 1491 C C . GLU A 1 209 ? 36.123 3.138 -41.499 1.00 76.06 209 GLU A C 1
ATOM 1493 O O . GLU A 1 209 ? 35.735 3.975 -40.682 1.00 76.06 209 GLU A O 1
ATOM 1498 N N . HIS A 1 210 ? 35.966 1.832 -41.280 1.00 78.81 210 HIS A N 1
ATOM 1499 C CA . HIS A 1 210 ? 35.486 1.264 -40.025 1.00 78.81 210 HIS A CA 1
ATOM 1500 C C . HIS A 1 210 ? 36.227 -0.039 -39.714 1.00 78.81 210 HIS A C 1
ATOM 1502 O O . HIS A 1 210 ? 36.756 -0.701 -40.612 1.00 78.81 210 HIS A O 1
ATOM 1508 N N . VAL A 1 211 ? 36.233 -0.421 -38.441 1.00 81.81 211 VAL A N 1
ATOM 1509 C CA . VAL A 1 211 ? 36.637 -1.756 -37.996 1.00 81.81 211 VAL A CA 1
ATOM 1510 C C . VAL A 1 211 ? 35.467 -2.403 -37.276 1.00 81.81 211 VAL A C 1
ATOM 1512 O O . VAL A 1 211 ? 34.820 -1.770 -36.445 1.00 81.81 211 VAL A O 1
ATOM 1515 N N . GLN A 1 212 ? 35.195 -3.663 -37.593 1.00 84.50 212 GLN A N 1
ATOM 1516 C CA . GLN A 1 212 ? 34.247 -4.459 -36.831 1.00 84.50 212 GLN A CA 1
ATOM 1517 C C . GLN A 1 212 ? 34.991 -5.179 -35.708 1.00 84.50 212 GLN A C 1
ATOM 1519 O O . GLN A 1 212 ? 36.052 -5.774 -35.926 1.00 84.50 212 GLN A O 1
ATOM 1524 N N . LYS A 1 213 ? 34.448 -5.108 -34.499 1.00 83.94 213 LYS A N 1
ATOM 1525 C CA . LYS A 1 213 ? 34.963 -5.802 -33.324 1.00 83.94 213 LYS A CA 1
ATOM 1526 C C . LYS A 1 213 ? 33.864 -6.664 -32.736 1.00 83.94 213 LYS A C 1
ATOM 1528 O O . LYS A 1 213 ? 32.756 -6.182 -32.506 1.00 83.94 213 LYS A O 1
ATOM 1533 N N . ARG A 1 214 ? 34.218 -7.915 -32.447 1.00 85.69 214 ARG A N 1
ATOM 1534 C CA . ARG A 1 214 ? 33.381 -8.786 -31.638 1.00 85.69 214 ARG A CA 1
ATOM 1535 C C . ARG A 1 214 ? 33.415 -8.299 -30.200 1.00 85.69 214 ARG A C 1
ATOM 1537 O O . ARG A 1 214 ? 34.488 -8.049 -29.649 1.00 85.69 214 ARG A O 1
ATOM 1544 N N . LEU A 1 215 ? 32.243 -8.157 -29.615 1.00 82.88 215 LEU A N 1
ATOM 1545 C CA . LEU A 1 215 ? 32.073 -7.801 -28.224 1.00 82.88 215 LEU A CA 1
ATOM 1546 C C . LEU A 1 215 ? 32.319 -9.031 -27.341 1.00 82.88 215 LEU A C 1
ATOM 1548 O O . LEU A 1 215 ? 31.975 -10.150 -27.725 1.00 82.88 215 LEU A O 1
ATOM 1552 N N . PRO A 1 216 ? 32.892 -8.847 -26.141 1.00 76.94 216 PRO A N 1
ATOM 1553 C CA . PRO A 1 216 ? 33.088 -9.943 -25.194 1.00 76.94 216 PRO A CA 1
ATOM 1554 C C . PRO A 1 216 ? 31.774 -10.407 -24.539 1.00 76.94 216 PRO A C 1
ATOM 1556 O O . PRO A 1 216 ? 31.769 -11.391 -23.807 1.00 76.94 216 PRO A O 1
ATOM 1559 N N . PHE A 1 217 ? 30.668 -9.716 -24.816 1.00 74.25 217 PHE A N 1
ATOM 1560 C CA . PHE A 1 217 ? 29.321 -10.008 -24.343 1.00 74.25 217 PHE A CA 1
ATOM 1561 C C . PHE A 1 217 ? 28.300 -9.704 -25.446 1.00 74.25 217 PHE A C 1
ATOM 1563 O O . PHE A 1 217 ? 28.579 -8.959 -26.386 1.00 74.25 217 PHE A O 1
ATOM 1570 N N . ILE A 1 218 ? 27.090 -10.243 -25.305 1.00 79.50 218 ILE A N 1
ATOM 1571 C CA . ILE A 1 218 ? 25.961 -9.905 -26.177 1.00 79.50 218 ILE A CA 1
ATOM 1572 C C . ILE A 1 218 ? 25.478 -8.499 -25.801 1.00 79.50 218 ILE A C 1
ATOM 1574 O O . ILE A 1 218 ? 24.973 -8.294 -24.698 1.00 79.50 218 ILE A O 1
ATOM 1578 N N . PHE A 1 219 ? 25.631 -7.523 -26.698 1.00 80.88 219 PHE A N 1
ATOM 1579 C CA . PHE A 1 219 ? 25.133 -6.162 -26.517 1.00 80.88 219 PHE A CA 1
ATOM 1580 C C . PHE A 1 219 ? 23.738 -6.014 -27.113 1.00 80.88 219 PHE A C 1
ATOM 1582 O O . PHE A 1 219 ? 23.570 -6.089 -28.329 1.00 80.88 219 PHE A O 1
ATOM 1589 N N . PRO A 1 220 ? 22.709 -5.754 -26.301 1.00 74.94 220 PRO A N 1
ATOM 1590 C CA . PRO A 1 220 ? 21.371 -5.638 -26.845 1.00 74.94 220 PRO A CA 1
ATOM 1591 C C . PRO A 1 220 ? 21.030 -4.163 -27.113 1.00 74.94 220 PRO A C 1
ATOM 1593 O O . PRO A 1 220 ? 21.247 -3.305 -26.258 1.00 74.94 220 PRO A O 1
ATOM 1596 N N . PHE A 1 221 ? 20.455 -3.849 -28.270 1.00 75.44 221 PHE A N 1
ATOM 1597 C CA . PHE A 1 221 ? 20.131 -2.482 -28.690 1.00 75.44 221 PHE A CA 1
ATOM 1598 C C . PHE A 1 221 ? 18.786 -2.457 -29.429 1.00 75.44 221 PHE A C 1
ATOM 1600 O O . PHE A 1 221 ? 18.564 -3.235 -30.350 1.00 75.44 221 PHE A O 1
ATOM 1607 N N . PHE A 1 222 ? 17.849 -1.601 -28.997 1.00 73.50 222 PHE A N 1
ATOM 1608 C CA . PHE A 1 222 ? 16.492 -1.492 -29.575 1.00 73.50 222 PHE A CA 1
ATOM 1609 C C . PHE A 1 222 ? 15.745 -2.837 -29.759 1.00 73.50 222 PHE A C 1
ATOM 1611 O O . PHE A 1 222 ? 15.037 -3.043 -30.741 1.00 73.50 222 PHE A O 1
ATOM 1618 N N . GLY A 1 223 ? 15.876 -3.749 -28.789 1.00 72.25 223 GLY A N 1
ATOM 1619 C CA . GLY A 1 223 ? 15.182 -5.045 -28.801 1.00 72.25 223 GLY A CA 1
ATOM 1620 C C . GLY A 1 223 ? 15.837 -6.118 -29.677 1.00 72.25 223 GLY A C 1
ATOM 1621 O O . GLY A 1 223 ? 15.245 -7.174 -29.869 1.00 72.25 223 GLY A O 1
ATOM 1622 N N . GLN A 1 224 ? 17.040 -5.864 -30.195 1.00 74.38 224 GLN A N 1
ATOM 1623 C CA . GLN A 1 224 ? 17.858 -6.843 -30.913 1.00 74.38 224 GLN A CA 1
ATOM 1624 C C . GLN A 1 224 ? 19.149 -7.124 -30.142 1.00 74.38 224 GLN A C 1
ATOM 1626 O O . GLN A 1 224 ? 19.613 -6.275 -29.382 1.00 74.38 224 GLN A O 1
ATOM 1631 N N . GLU A 1 225 ? 19.712 -8.314 -30.329 1.00 83.06 225 GLU A N 1
ATOM 1632 C CA . GLU A 1 225 ? 20.967 -8.757 -29.719 1.00 83.06 225 GLU A CA 1
ATOM 1633 C C . GLU A 1 225 ? 22.103 -8.668 -30.741 1.00 83.06 225 GLU A C 1
ATOM 1635 O O . GLU A 1 225 ? 21.967 -9.156 -31.863 1.00 83.06 225 GLU A O 1
ATOM 1640 N N . PHE A 1 226 ? 23.215 -8.042 -30.355 1.00 84.25 226 PHE A N 1
ATOM 1641 C CA . PHE A 1 226 ? 24.389 -7.851 -31.201 1.00 84.25 226 PHE A CA 1
ATOM 1642 C C . PHE A 1 226 ? 25.628 -8.420 -30.521 1.00 84.25 226 PHE A C 1
ATOM 1644 O O . PHE A 1 226 ? 25.916 -8.118 -29.368 1.00 84.25 226 PHE A O 1
ATOM 1651 N N . GLU A 1 227 ? 26.392 -9.219 -31.253 1.00 89.69 227 GLU A N 1
ATOM 1652 C CA . GLU A 1 227 ? 27.693 -9.723 -30.796 1.00 89.69 227 GLU A CA 1
ATOM 1653 C C . GLU A 1 227 ? 28.858 -8.917 -31.370 1.00 89.69 227 GLU A C 1
ATOM 1655 O O . GLU A 1 227 ? 29.996 -9.089 -30.947 1.00 89.69 227 GLU A O 1
ATOM 1660 N N . ASP A 1 228 ? 28.579 -8.020 -32.313 1.00 87.75 228 ASP A N 1
ATOM 1661 C CA . ASP A 1 228 ? 29.575 -7.247 -33.036 1.00 87.75 228 ASP A CA 1
ATOM 1662 C C . ASP A 1 228 ? 29.195 -5.768 -33.058 1.00 87.75 228 ASP A C 1
ATOM 1664 O O . ASP A 1 228 ? 28.021 -5.404 -33.152 1.00 87.75 228 ASP A O 1
ATOM 1668 N N . VAL A 1 229 ? 30.211 -4.911 -33.027 1.00 88.56 229 VAL A N 1
ATOM 1669 C CA . VAL A 1 229 ? 30.079 -3.467 -33.211 1.00 88.56 229 VAL A CA 1
ATOM 1670 C C . VAL A 1 229 ? 31.022 -3.006 -34.312 1.00 88.56 229 VAL A C 1
ATOM 1672 O O . VAL A 1 229 ? 32.182 -3.417 -34.375 1.00 88.56 229 VAL A O 1
ATOM 1675 N N . SER A 1 230 ? 30.535 -2.131 -35.181 1.00 86.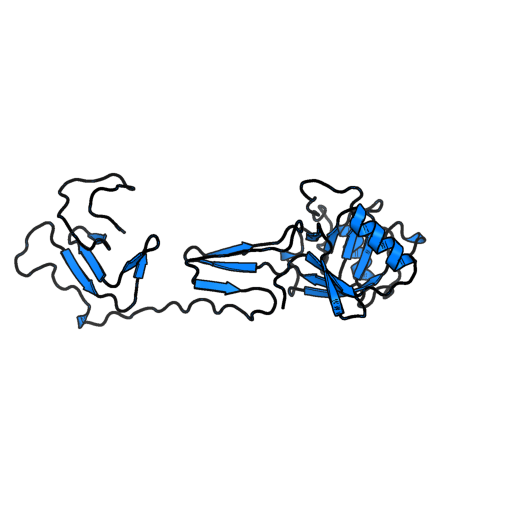56 230 SER A N 1
ATOM 1676 C CA . SER A 1 230 ? 31.354 -1.413 -36.148 1.00 86.56 230 SER A CA 1
ATOM 1677 C C . SER A 1 230 ? 31.730 -0.051 -35.583 1.00 86.56 230 SER A C 1
ATOM 1679 O O . SER A 1 230 ? 30.878 0.725 -35.151 1.00 86.56 230 SER A O 1
ATOM 1681 N N . ILE A 1 231 ? 33.024 0.236 -35.592 1.00 85.38 231 ILE A N 1
ATOM 1682 C CA . ILE A 1 231 ? 33.620 1.447 -35.039 1.00 85.38 231 ILE A CA 1
ATOM 1683 C C . ILE A 1 231 ? 34.129 2.250 -36.226 1.00 85.38 231 ILE A C 1
ATOM 1685 O O . ILE A 1 231 ? 34.994 1.774 -36.963 1.00 85.38 231 ILE A O 1
ATOM 1689 N N . SER A 1 232 ? 33.563 3.432 -36.449 1.00 80.88 232 SER A N 1
ATOM 1690 C CA . SER A 1 232 ? 33.918 4.287 -37.582 1.00 80.88 232 SER A CA 1
ATOM 1691 C C . SER A 1 232 ? 35.103 5.194 -37.253 1.00 80.88 232 SER A C 1
ATOM 1693 O O . SER A 1 232 ? 35.187 5.746 -36.153 1.00 80.88 232 SER A O 1
ATOM 1695 N N . SER A 1 233 ? 35.963 5.455 -38.243 1.00 78.88 233 SER A N 1
ATOM 1696 C CA . SER A 1 233 ? 36.992 6.501 -38.159 1.00 78.88 233 SER A CA 1
ATOM 1697 C C . SER A 1 233 ? 36.400 7.897 -37.940 1.00 78.88 233 SER A C 1
ATOM 1699 O O . SER A 1 233 ? 37.104 8.801 -37.498 1.00 78.88 233 SER A O 1
ATOM 1701 N N . ASN A 1 234 ? 35.108 8.071 -38.234 1.00 77.81 234 ASN A N 1
ATOM 1702 C CA . ASN A 1 234 ? 34.379 9.329 -38.095 1.00 77.81 234 ASN A CA 1
ATOM 1703 C C . ASN A 1 234 ? 33.738 9.507 -36.704 1.00 77.81 234 ASN A C 1
ATOM 1705 O O . ASN A 1 234 ? 32.964 10.440 -36.506 1.00 77.81 234 ASN A O 1
ATOM 1709 N N . GLY A 1 235 ? 34.074 8.645 -35.733 1.00 79.44 235 GLY A N 1
ATOM 1710 C CA . GLY A 1 235 ? 33.761 8.860 -34.316 1.00 79.44 235 GLY A CA 1
ATOM 1711 C C . GLY A 1 235 ? 32.374 8.403 -33.868 1.00 79.44 235 GLY A C 1
ATOM 1712 O O . GLY A 1 235 ? 31.884 8.905 -32.862 1.00 79.44 235 GLY A O 1
ATOM 1713 N N . TYR A 1 236 ? 31.754 7.468 -34.588 1.00 80.50 236 TYR A N 1
ATOM 1714 C CA . TYR A 1 236 ? 30.484 6.858 -34.192 1.00 80.50 236 TYR A CA 1
ATOM 1715 C C . TYR A 1 236 ? 30.571 5.334 -34.168 1.00 80.50 236 TYR A C 1
ATOM 1717 O O . TYR A 1 236 ? 31.409 4.725 -34.849 1.00 80.50 236 TYR A O 1
ATOM 1725 N N . LEU A 1 237 ? 29.677 4.729 -33.390 1.00 87.19 237 LEU A N 1
ATOM 1726 C CA . LEU A 1 237 ? 29.482 3.286 -33.336 1.00 87.19 237 LEU A CA 1
ATOM 1727 C C . LEU A 1 237 ? 28.215 2.910 -34.092 1.00 87.19 237 LEU A C 1
ATOM 1729 O O . LEU A 1 237 ? 27.241 3.658 -34.099 1.00 87.19 237 LEU A O 1
ATOM 1733 N N . THR A 1 238 ? 28.213 1.743 -34.724 1.00 86.62 238 THR A N 1
ATOM 1734 C CA . THR A 1 238 ? 27.004 1.177 -35.321 1.00 86.62 238 THR A CA 1
ATOM 1735 C C . THR A 1 238 ? 26.956 -0.330 -35.133 1.00 86.62 238 THR A C 1
ATOM 1737 O O . THR A 1 238 ? 27.957 -1.029 -35.277 1.00 86.62 238 THR A O 1
ATOM 1740 N N . PHE A 1 239 ? 25.764 -0.823 -34.815 1.00 86.94 239 PHE A N 1
ATOM 1741 C CA . PHE A 1 239 ? 25.456 -2.250 -34.712 1.00 86.94 239 PHE A CA 1
ATOM 1742 C C . PHE A 1 239 ? 24.852 -2.813 -36.006 1.00 86.94 239 PHE A C 1
ATOM 1744 O O . PHE A 1 239 ? 24.394 -3.951 -36.050 1.00 86.94 239 PHE A O 1
ATOM 1751 N N . ASP A 1 240 ? 24.825 -2.012 -37.073 1.00 76.75 240 ASP A N 1
ATOM 1752 C CA . ASP A 1 240 ? 24.361 -2.466 -38.375 1.00 76.75 240 ASP A CA 1
ATOM 1753 C C . ASP A 1 240 ? 25.356 -3.477 -38.966 1.00 76.75 240 ASP A C 1
ATOM 1755 O O . ASP A 1 240 ? 26.569 -3.254 -38.986 1.00 76.75 240 ASP A O 1
ATOM 1759 N N . THR A 1 241 ? 24.840 -4.605 -39.452 1.00 65.69 241 THR A N 1
ATOM 1760 C CA . THR A 1 241 ? 25.657 -5.690 -40.029 1.00 65.69 241 THR A CA 1
ATOM 1761 C C . THR A 1 241 ? 26.065 -5.408 -41.475 1.00 65.69 241 THR A C 1
ATOM 1763 O O . THR A 1 241 ? 26.941 -6.084 -42.012 1.00 65.69 241 THR A O 1
ATOM 1766 N N . GLY A 1 242 ? 25.467 -4.393 -42.102 1.00 61.56 242 GLY A N 1
ATOM 1767 C CA . GLY A 1 242 ? 25.799 -3.932 -43.445 1.00 61.56 242 GLY A CA 1
ATOM 1768 C C . GLY A 1 242 ? 26.218 -2.470 -43.441 1.00 61.56 242 GLY A C 1
ATOM 1769 O O . GLY A 1 242 ? 25.449 -1.635 -43.903 1.00 61.56 242 GLY A O 1
ATOM 1770 N N . TYR A 1 243 ? 27.418 -2.152 -42.932 1.00 63.44 243 TYR A N 1
ATOM 1771 C CA . TYR A 1 243 ? 27.998 -0.809 -43.071 1.00 63.44 243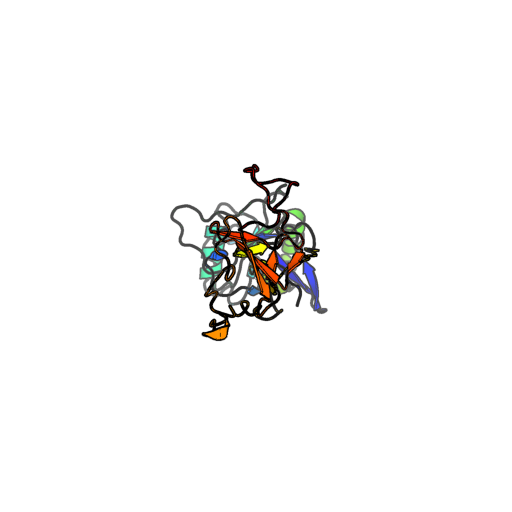 TYR A CA 1
ATOM 1772 C C . TYR A 1 243 ? 28.114 -0.454 -44.561 1.00 63.44 243 TYR A C 1
ATOM 1774 O O . TYR A 1 243 ? 29.090 -0.774 -45.240 1.00 63.44 243 TYR A O 1
ATOM 1782 N N . GLU A 1 244 ? 27.090 0.201 -45.088 1.00 61.59 244 GLU A N 1
ATOM 1783 C CA . GLU A 1 244 ? 27.107 0.848 -46.387 1.00 61.59 244 GLU A CA 1
ATOM 1784 C C . GLU A 1 244 ? 27.528 2.288 -46.122 1.00 61.59 244 GLU A C 1
ATOM 1786 O O . GLU A 1 244 ? 26.820 3.014 -45.427 1.00 61.59 244 GLU A O 1
ATOM 1791 N N . GLY A 1 245 ? 28.715 2.678 -46.597 1.00 57.12 245 GLY A N 1
ATOM 1792 C CA . GLY A 1 245 ? 29.299 4.001 -46.366 1.00 57.12 245 GLY A CA 1
ATOM 1793 C C . GLY A 1 245 ? 28.356 5.121 -46.804 1.00 57.12 245 GLY A C 1
ATOM 1794 O O . GLY A 1 245 ? 28.372 5.548 -47.956 1.00 57.12 245 GLY A O 1
ATOM 1795 N N . ALA A 1 246 ? 27.506 5.582 -45.891 1.00 59.94 246 ALA A N 1
ATOM 1796 C CA . ALA A 1 246 ? 26.554 6.637 -46.167 1.00 59.94 246 ALA A CA 1
ATOM 1797 C C . ALA A 1 246 ? 27.317 7.962 -46.211 1.00 59.94 246 ALA A C 1
ATOM 1799 O O . ALA A 1 246 ? 27.737 8.495 -45.189 1.00 59.94 246 ALA A O 1
ATOM 1800 N N . PHE A 1 247 ? 27.486 8.510 -47.412 1.00 66.44 247 PHE A N 1
ATOM 1801 C CA . PHE A 1 247 ? 28.197 9.774 -47.634 1.00 66.44 247 PHE A CA 1
ATOM 1802 C C . PHE A 1 247 ? 27.341 11.019 -47.339 1.00 66.44 247 PHE A C 1
ATOM 1804 O O . PHE A 1 247 ? 27.677 12.124 -47.764 1.00 66.44 247 PHE A O 1
ATOM 1811 N N . VAL A 1 248 ? 26.196 10.852 -46.671 1.00 68.69 248 VAL A N 1
ATOM 1812 C CA . VAL A 1 248 ? 25.241 11.927 -46.384 1.00 68.69 248 VAL A CA 1
ATOM 1813 C C . VAL A 1 248 ? 24.675 11.784 -44.976 1.00 68.69 248 VAL A C 1
ATOM 1815 O O . VAL A 1 248 ? 24.329 10.687 -44.539 1.00 68.69 248 VAL A O 1
ATOM 1818 N N . ASN A 1 249 ? 24.539 12.913 -44.281 1.00 71.88 249 ASN A N 1
ATOM 1819 C CA . ASN A 1 249 ? 23.892 12.960 -42.974 1.00 71.88 249 ASN A CA 1
ATOM 1820 C C . ASN A 1 249 ? 22.410 12.596 -43.104 1.00 71.88 249 ASN A C 1
ATOM 1822 O O . ASN A 1 249 ? 21.709 13.118 -43.972 1.00 71.88 249 ASN A O 1
ATOM 1826 N N . GLN A 1 250 ? 21.933 11.744 -42.204 1.00 73.38 250 GLN A N 1
ATOM 1827 C CA . GLN A 1 250 ? 20.525 11.381 -42.083 1.00 73.38 250 GLN A CA 1
ATOM 1828 C C . GLN A 1 250 ? 19.961 11.960 -40.784 1.00 73.38 250 GLN A C 1
ATOM 1830 O O . GLN A 1 250 ? 20.675 12.095 -39.790 1.00 73.38 250 GLN A O 1
ATOM 1835 N N . GLY A 1 251 ? 18.674 12.309 -40.777 1.00 74.06 251 GLY A N 1
ATOM 1836 C CA . GLY A 1 251 ? 17.990 12.656 -39.531 1.00 74.06 251 GLY A CA 1
ATOM 1837 C C . GLY A 1 251 ? 17.867 11.425 -38.631 1.00 74.06 251 GLY A C 1
ATOM 1838 O O . GLY A 1 251 ? 17.604 10.335 -39.125 1.00 74.06 251 GLY A O 1
ATOM 1839 N N . ILE A 1 252 ? 18.035 11.582 -37.319 1.00 71.94 252 ILE A N 1
ATOM 1840 C CA . ILE A 1 252 ? 17.740 10.515 -36.355 1.00 71.94 252 ILE A CA 1
ATOM 1841 C C . ILE A 1 252 ? 16.359 10.808 -35.744 1.00 71.94 252 ILE A C 1
ATOM 1843 O O . ILE A 1 252 ? 16.165 11.921 -35.246 1.00 71.94 252 ILE A O 1
ATOM 1847 N N . PRO A 1 253 ? 15.398 9.857 -35.766 1.00 74.50 253 PRO A N 1
ATOM 1848 C CA . PRO A 1 253 ? 15.495 8.479 -36.278 1.00 74.50 253 PRO A CA 1
ATOM 1849 C C . PRO A 1 253 ? 15.305 8.356 -37.810 1.00 74.50 253 PRO A C 1
ATOM 1851 O O . PRO A 1 253 ? 14.523 9.099 -38.398 1.00 74.50 253 PRO A O 1
ATOM 1854 N N . SER A 1 254 ? 15.960 7.371 -38.448 1.00 72.38 254 SER A N 1
ATOM 1855 C CA . SER A 1 254 ? 15.832 7.071 -39.890 1.00 72.38 254 SER A CA 1
ATOM 1856 C C . SER A 1 254 ? 15.850 5.568 -40.184 1.00 72.38 254 SER A C 1
ATOM 1858 O O . SER A 1 254 ? 16.436 4.776 -39.448 1.00 72.38 254 SER A O 1
ATOM 1860 N N . THR A 1 255 ? 15.195 5.174 -41.281 1.00 76.06 255 THR A N 1
ATOM 1861 C CA . THR A 1 255 ? 15.254 3.815 -41.845 1.00 76.06 255 THR A CA 1
ATOM 1862 C C . THR A 1 255 ? 16.390 3.632 -42.858 1.00 76.06 255 THR A C 1
ATOM 1864 O O . THR A 1 255 ? 16.620 2.505 -43.299 1.00 76.06 255 THR A O 1
ATOM 1867 N N . ALA A 1 256 ? 17.072 4.712 -43.253 1.00 74.56 256 ALA A N 1
ATOM 1868 C CA . ALA A 1 256 ? 18.285 4.672 -44.069 1.00 74.56 256 ALA A CA 1
ATOM 1869 C C . ALA A 1 256 ? 19.517 4.363 -43.203 1.00 74.56 256 ALA A C 1
ATOM 1871 O O . ALA A 1 256 ? 19.530 4.678 -42.015 1.00 74.56 256 ALA A O 1
ATOM 1872 N N . GLY A 1 257 ? 20.532 3.730 -43.796 1.00 71.31 257 GLY A N 1
ATOM 1873 C CA . GLY A 1 257 ? 21.790 3.427 -43.113 1.00 71.31 257 GLY A CA 1
ATOM 1874 C C . GLY A 1 257 ? 22.666 4.670 -42.866 1.00 71.31 257 GLY A C 1
ATOM 1875 O O . GLY A 1 257 ? 22.481 5.685 -43.547 1.00 71.31 257 GLY A O 1
ATOM 1876 N N . PRO A 1 258 ? 23.640 4.584 -41.938 1.00 72.12 258 PRO A N 1
ATOM 1877 C CA . PRO A 1 258 ? 23.849 3.478 -40.996 1.00 72.12 258 PRO A CA 1
ATOM 1878 C C . PRO A 1 258 ? 22.750 3.436 -39.921 1.00 72.12 258 PRO A C 1
ATOM 1880 O O . PRO A 1 258 ? 22.333 4.472 -39.402 1.00 72.12 258 PRO A O 1
ATOM 1883 N N . LYS A 1 259 ? 22.259 2.236 -39.591 1.00 76.19 259 LYS A N 1
ATOM 1884 C CA . LYS A 1 259 ? 21.294 2.028 -38.496 1.00 76.19 259 LYS A CA 1
ATOM 1885 C C . LYS A 1 259 ? 22.035 1.762 -37.194 1.00 76.19 259 LYS A C 1
ATOM 1887 O O . LYS A 1 259 ? 23.247 1.590 -37.177 1.00 76.19 259 LYS A O 1
ATOM 1892 N N . GLY A 1 260 ? 21.317 1.723 -36.078 1.00 78.06 260 GLY A N 1
ATOM 1893 C CA . GLY A 1 260 ? 21.935 1.303 -34.823 1.00 78.06 260 GLY A CA 1
ATOM 1894 C C . GLY A 1 260 ? 23.051 2.238 -34.335 1.00 78.06 260 GLY A C 1
ATOM 1895 O O . GLY A 1 260 ? 23.996 1.747 -33.730 1.00 78.06 260 GLY A O 1
ATOM 1896 N N . VAL A 1 261 ? 23.000 3.531 -34.686 1.00 81.12 261 VAL A N 1
ATOM 1897 C CA . VAL A 1 261 ? 24.082 4.490 -34.409 1.00 81.12 261 VAL A CA 1
ATOM 1898 C C . VAL A 1 261 ? 24.039 4.954 -32.954 1.00 81.12 261 VAL A C 1
ATOM 1900 O O . VAL A 1 261 ? 22.960 5.281 -32.448 1.00 81.12 261 VAL A O 1
ATOM 1903 N N . VAL A 1 262 ? 25.213 4.997 -32.318 1.00 72.81 262 VAL A N 1
ATOM 1904 C CA . VAL A 1 262 ? 25.468 5.536 -30.970 1.00 72.81 262 VAL A CA 1
ATOM 1905 C C . VAL A 1 262 ? 26.600 6.552 -31.030 1.00 72.81 262 VAL A C 1
ATOM 1907 O O . VAL A 1 262 ? 27.609 6.269 -31.724 1.00 72.81 262 VAL A O 1
#

Organism: NCBI:txid1333877

InterPro domains:
  IPR003137 PA domain [PF02225] (47-126)
  IPR046450 PA domain superfamily [SSF52025] (56-127)

Radius of gyration: 28.13 Å; chains: 1; bounding box: 68×42×73 Å

Foldseek 3Di:
DAQAAFKWKQDPVRDIDGQPQKAWAPCLVVEPDFKAKAWEAEAPPVCQFQLRQGDALPQASHEYQGEDGPDAPQSSLVSCVRNNHQYYEYEYPAADVVDDHRYDDPPDDGRNHIYIYGHNVSSVVVVVCVVVVDTIMMMHGRQFWWFQDPVGTDGHHDSGHDRDDDDDPPGPDIDGVPPPDDPDPPPDDDDQDPVNDPPDLDPPPDAWGWDKDFDPDFDDDPNRTARIWIAIPVGKIARAPDPDRDPDDDDPPDPDDPPRID